Protein 3E13 (pdb70)

Radius of gyration: 19.11 Å; Cα contacts (8 Å, |Δi|>4): 651; chains: 1; bounding box: 39×52×47 Å

Secondary structure (DSSP, 8-state):
-EEEEEE----THHHHHHHHHHHHH-PEEEEEE--HHHHHHHHHHHGGG----EEEES-HHHHHHHHHTT-EE----HHHHHHS-GGGB-TTSS-EEEEEEEEEEEEETTS----TT--SGGGGGSGGGTT-EE---TTSHHHHHHHHHHHHHH-HHHHHHHHHHHHHHBSSS--SSHHHHHHHHHHTS-SEEEEEHHHHHHHHT-SSHHHHHHHHTEEEE-TTTTTT-BPEEEEEEEEETT-S-HHHHHHHHHHHTSHHHHHHHHHTT-PEESSTTSPPPHHHHHH---PBP-S-HHHHHTTHHHHHHHHHHHT--

Nearest PDB structures (foldseek):
  1y4t-assembly2_D  TM=1.002E+00  e=1.873E-64  Campylobacter jejuni
  2pt2-assembly1_A  TM=9.747E-01  e=9.493E-43  Synechocystis sp. PCC 6803
  6g7q-assembly1_B  TM=9.049E-01  e=1.232E-40  Trichodesmium erythraeum IMS101
  1y9u-assembly1_A  TM=8.527E-01  e=4.426E-37  Bordetella pertussis Tohama I
  8rk1-assembly1_A  TM=9.078E-01  e=5.745E-35  Prochlorococcus marinus subsp. pastoris str. CCMP1986

Sequence (317 aa):
SELNIYSARHYNADFEIIKKFEEKTGIKVNHTQAKASELIKRLSLEGSNSPADIFITADISNLTEAKNLGLLSPVSSKYLEEFIPAHLRDKDKEWFAITKRARIIAYNKNTNIDISKMKNYEDLAKAEFKGEIVMRSATAPYSKTLLASIIANDGNKEAKAWAKGVLENLATNPKGGDRDQARQVFAGEAKFAVMNTYYIGLLKNSKNPKDVEVGNSLGIIFPNQDNRGTHINISGIAMTKSSKNQDAAKKFMEFMLSPEIQKILTDSNYEFPIRNDVELSQTVKDFGTFKEDQIPVSKIAENIKEAVKIYDEVGFR

Structure (mmCIF, N/CA/C/O backbone):
data_3E13
#
_entry.id   3E13
#
_cell.length_a   57.113
_cell.length_b   54.740
_cell.length_c   92.237
_cell.angle_alpha   90.00
_cell.angle_beta   90.00
_cell.angle_gamma   90.00
#
_symmetry.space_group_name_H-M   'P 21 21 21'
#
loop_
_entity.id
_entity.type
_entity.pdbx_description
1 polymer 'Putative iron-uptake ABC transport system,periplasmic iron-binding protein'
2 non-polymer 'FE (III) ION'
3 water water
#
loop_
_atom_site.group_PDB
_atom_site.id
_atom_site.type_symbol
_atom_site.label_atom_id
_atom_site.label_alt_id
_atom_site.label_comp_id
_atom_site.label_asym_id
_atom_site.label_entity_id
_atom_site.label_seq_id
_atom_site.pdbx_PDB_ins_code
_atom_site.Cartn_x
_atom_site.Cartn_y
_atom_site.Cartn_z
_atom_site.occupancy
_atom_site.B_iso_or_equiv
_atom_site.auth_seq_id
_atom_site.auth_comp_id
_atom_site.auth_asym_id
_atom_site.auth_atom_id
_atom_site.pdbx_PDB_model_num
ATOM 1 N N . SER A 1 2 ? 6.977 59.079 31.238 1.00 28.22 5 SER X N 1
ATOM 2 C CA . SER A 1 2 ? 6.007 58.443 32.200 1.00 27.15 5 SER X CA 1
ATOM 3 C C . SER A 1 2 ? 5.396 57.093 31.794 1.00 24.88 5 SER X C 1
ATOM 4 O O . SER A 1 2 ? 5.488 56.187 32.589 1.00 22.75 5 SER X O 1
ATOM 7 N N . GLU A 1 3 ? 4.752 56.970 30.615 1.00 22.85 6 GLU X N 1
ATOM 8 C CA . GLU A 1 3 ? 4.320 55.669 30.080 1.00 21.59 6 GLU X CA 1
ATOM 9 C C . GLU A 1 3 ? 4.942 55.458 28.667 1.00 17.57 6 GLU X C 1
ATOM 10 O O . GLU A 1 3 ? 5.315 56.414 27.956 1.00 16.73 6 GLU X O 1
ATOM 16 N N . LEU A 1 4 ? 5.062 54.196 28.286 1.00 14.91 7 LEU X N 1
ATOM 17 C CA . LEU A 1 4 ? 5.526 53.805 26.938 1.00 12.98 7 LEU X CA 1
ATOM 18 C C . LEU A 1 4 ? 4.744 52.574 26.521 1.00 11.84 7 LEU X C 1
ATOM 19 O O . LEU A 1 4 ? 4.709 51.603 27.222 1.00 11.10 7 LEU X O 1
ATOM 24 N N . ASN A 1 5 ? 4.044 52.657 25.391 1.00 10.86 8 ASN X N 1
ATOM 25 C CA . ASN A 1 5 ? 3.180 51.593 24.926 1.00 11.88 8 ASN X CA 1
ATOM 26 C C . ASN A 1 5 ? 3.820 50.781 23.789 1.00 11.10 8 ASN X C 1
ATOM 27 O O . ASN A 1 5 ? 4.063 51.326 22.715 1.00 11.35 8 ASN X O 1
ATOM 32 N N . ILE A 1 6 ? 4.181 49.531 24.073 1.00 11.03 9 ILE X N 1
ATOM 33 C CA . ILE A 1 6 ? 4.862 48.665 23.120 1.00 11.08 9 ILE X CA 1
ATOM 34 C C . ILE A 1 6 ? 3.907 47.596 22.609 1.00 11.45 9 ILE X C 1
ATOM 35 O O . ILE A 1 6 ? 3.311 46.888 23.414 1.00 11.75 9 ILE X O 1
ATOM 40 N N . TYR A 1 7 ? 3.770 47.513 21.292 1.00 10.76 10 TYR X N 1
ATOM 41 C CA . TYR A 1 7 ? 3.105 46.422 20.598 1.00 9.96 10 TYR X CA 1
ATOM 42 C C . TYR A 1 7 ? 4.229 45.526 20.042 1.00 9.30 10 TYR X C 1
ATOM 43 O O . TYR A 1 7 ? 4.980 45.962 19.199 1.00 10.99 10 TYR X O 1
ATOM 52 N N . SER A 1 8 ? 4.310 44.293 20.521 1.00 10.29 11 SER X N 1
ATOM 53 C CA . SER A 1 8 ? 5.409 43.398 20.208 1.00 10.26 11 SER X CA 1
ATOM 54 C C . SER A 1 8 ? 4.999 42.050 19.687 1.00 9.95 11 SER X C 1
ATOM 55 O O . SER A 1 8 ? 4.169 41.367 20.287 1.00 10.56 11 SER X O 1
ATOM 58 N N . ALA A 1 9 ? 5.577 41.676 18.547 1.00 9.85 12 ALA X N 1
ATOM 59 C CA . ALA A 1 9 ? 5.419 40.365 17.979 1.00 9.24 12 ALA X CA 1
ATOM 60 C C . ALA A 1 9 ? 6.601 39.444 18.312 1.00 10.76 12 ALA X C 1
ATOM 61 O O . ALA A 1 9 ? 6.677 38.351 17.807 1.00 11.31 12 ALA X O 1
ATOM 63 N N . ARG A 1 10 ? 7.511 39.915 19.162 1.00 10.71 13 ARG X N 1
ATOM 64 C CA . ARG A 1 10 ? 8.482 39.033 19.805 1.00 10.51 13 ARG X CA 1
ATOM 65 C C . ARG A 1 10 ? 7.725 38.104 20.782 1.00 11.55 13 ARG X C 1
ATOM 66 O O . ARG A 1 10 ? 6.515 38.293 21.038 1.00 11.75 13 ARG X O 1
ATOM 74 N N . HIS A 1 11 ? 8.378 37.065 21.267 1.00 10.22 14 HIS X N 1
ATOM 75 C CA . HIS A 1 11 ? 7.699 36.023 22.016 1.00 11.28 14 HIS X CA 1
ATOM 76 C C . HIS A 1 11 ? 8.692 35.302 22.929 1.00 11.01 14 HIS X C 1
ATOM 77 O O . HIS A 1 11 ? 8.799 34.060 22.911 1.00 12.01 14 HIS X O 1
ATOM 84 N N . TYR A 1 12 ? 9.406 36.115 23.715 1.00 11.69 15 TYR X N 1
ATOM 85 C CA . TYR A 1 12 ? 10.550 35.654 24.495 1.00 10.92 15 TYR X CA 1
ATOM 86 C C . TYR A 1 12 ? 10.509 36.135 25.929 1.00 13.27 15 TYR X C 1
ATOM 87 O O . TYR A 1 12 ? 10.215 37.303 26.208 1.00 12.97 15 TYR X O 1
ATOM 96 N N . ASN A 1 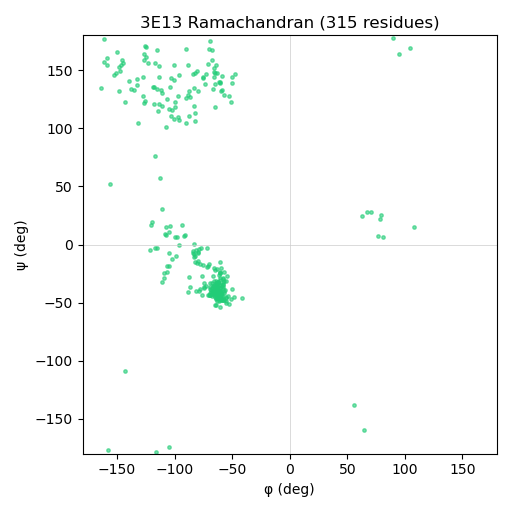13 ? 10.830 35.224 26.834 1.00 14.96 16 ASN X N 1
ATOM 97 C CA . ASN A 1 13 ? 10.952 35.566 28.240 1.00 17.49 16 ASN X CA 1
ATOM 98 C C . ASN A 1 13 ? 12.042 36.564 28.517 1.00 16.58 16 ASN X C 1
ATOM 99 O O . ASN A 1 13 ? 11.926 37.393 29.405 1.00 15.68 16 ASN X O 1
ATOM 104 N N . ALA A 1 14 ? 13.119 36.533 27.735 1.00 15.36 17 ALA X N 1
ATOM 105 C CA . ALA A 1 14 ? 14.211 37.476 27.926 1.00 16.43 17 ALA X CA 1
ATOM 106 C C . ALA A 1 14 ? 13.801 38.927 27.821 1.00 16.13 17 ALA X C 1
ATOM 107 O O . ALA A 1 14 ? 14.365 39.816 28.459 1.00 18.24 17 ALA X O 1
ATOM 109 N N . ASP A 1 15 ? 12.777 39.207 27.031 1.00 15.13 18 ASP X N 1
ATOM 110 C CA . ASP A 1 15 ? 12.326 40.568 26.848 1.00 15.36 18 ASP X CA 1
ATOM 111 C C . ASP A 1 15 ? 11.796 41.188 28.138 1.00 14.30 18 ASP X C 1
ATOM 112 O O . ASP A 1 15 ? 11.906 42.413 28.310 1.00 15.81 18 ASP X O 1
ATOM 117 N N . PHE A 1 16 ? 11.192 40.364 28.982 1.00 16.18 19 PHE X N 1
ATOM 118 C CA . PHE A 1 16 ? 10.639 40.867 30.260 1.00 16.50 19 PHE X CA 1
ATOM 119 C C . PHE A 1 16 ? 11.727 41.473 31.119 1.00 15.04 19 PHE X C 1
ATOM 120 O O . PHE A 1 16 ? 11.531 42.563 31.707 1.00 14.52 19 PHE X O 1
ATOM 128 N N . GLU A 1 17 ? 12.883 40.809 31.163 1.00 14.08 20 GLU X N 1
ATOM 129 C CA . GLU A 1 17 ? 14.041 41.310 31.899 1.00 14.65 20 GLU X CA 1
ATOM 130 C C . GLU A 1 17 ? 14.486 42.660 31.315 1.00 14.38 20 GLU X C 1
ATOM 131 O O . GLU A 1 17 ? 14.844 43.612 32.059 1.00 12.83 20 GLU X O 1
ATOM 137 N N . ILE A 1 18 ? 14.549 42.726 29.979 1.00 13.22 21 ILE X N 1
ATOM 138 C CA . ILE A 1 18 ? 15.005 43.941 29.303 1.00 12.58 21 ILE X CA 1
ATOM 139 C C . ILE A 1 18 ? 14.095 45.106 29.636 1.00 12.33 21 ILE X C 1
ATOM 140 O O . ILE A 1 18 ? 14.547 46.198 29.911 1.00 12.03 21 ILE X O 1
ATOM 145 N N . ILE A 1 19 ? 12.796 44.853 29.651 1.00 12.20 22 ILE X N 1
ATOM 146 C CA . ILE A 1 19 ? 11.843 45.891 29.880 1.00 13.47 22 ILE X CA 1
ATOM 147 C C . ILE A 1 19 ? 11.962 46.383 31.328 1.00 13.19 22 ILE X C 1
ATOM 148 O O . ILE A 1 19 ? 11.936 47.576 31.569 1.00 13.42 22 ILE X O 1
ATOM 153 N N . LYS A 1 20 ? 12.140 45.470 32.267 1.00 14.49 23 LYS X N 1
ATOM 154 C CA . LYS A 1 20 ? 12.323 45.828 33.679 1.00 16.27 23 LYS X CA 1
ATOM 155 C C . LYS A 1 20 ? 13.533 46.690 33.848 1.00 15.49 23 LYS X C 1
ATOM 156 O O . LYS A 1 20 ? 13.493 47.727 34.546 1.00 14.11 23 LYS X O 1
ATOM 162 N N . LYS A 1 21 ? 14.598 46.342 33.144 1.00 14.08 24 LYS X N 1
ATOM 163 C CA . LYS A 1 21 ? 15.785 47.172 33.198 1.00 13.91 24 LYS X CA 1
ATOM 164 C C . LYS A 1 21 ? 15.544 48.571 32.656 1.00 12.78 24 LYS X C 1
ATOM 165 O O . LYS A 1 21 ? 16.076 49.519 33.216 1.00 15.06 24 LYS X O 1
ATOM 171 N N . PHE A 1 22 ? 14.733 48.720 31.602 1.00 12.15 25 PHE X N 1
ATOM 172 C CA . PHE A 1 22 ? 14.414 50.053 31.097 1.00 12.07 25 PHE X CA 1
ATOM 173 C C . PHE A 1 22 ? 13.629 50.871 32.136 1.00 12.90 25 PHE X C 1
ATOM 174 O O . PHE A 1 22 ? 13.879 52.086 32.335 1.00 14.42 25 PHE X O 1
ATOM 182 N N . GLU A 1 23 ? 12.660 50.213 32.752 1.00 14.39 26 GLU X N 1
ATOM 183 C CA . GLU A 1 23 ? 11.785 50.845 33.746 1.00 15.27 26 GLU X CA 1
ATOM 184 C C . GLU A 1 23 ? 12.624 51.298 34.914 1.00 17.26 26 GLU X C 1
ATOM 185 O O . GLU A 1 23 ? 12.487 52.454 35.377 1.00 17.04 26 GLU X O 1
ATOM 191 N N . GLU A 1 24 ? 13.541 50.433 35.339 1.00 16.59 27 GLU X N 1
ATOM 192 C CA . GLU A 1 24 ? 14.423 50.765 36.451 1.00 18.86 27 GLU X CA 1
ATOM 193 C C . GLU A 1 24 ? 15.333 51.935 36.120 1.00 18.80 27 GLU X C 1
ATOM 194 O O . GLU A 1 24 ? 15.525 52.809 36.975 1.00 20.48 27 GLU X O 1
ATOM 200 N N . LYS A 1 25 ? 15.879 51.959 34.914 1.00 17.69 28 LYS X N 1
ATOM 201 C CA . LYS A 1 25 ? 16.807 53.006 34.469 1.00 18.66 28 LYS X CA 1
ATOM 202 C C . LYS A 1 25 ? 16.122 54.374 34.332 1.00 18.60 28 LYS X C 1
ATOM 203 O O . LYS A 1 25 ? 16.644 55.391 34.811 1.00 18.12 28 LYS X O 1
ATOM 209 N N . THR A 1 26 ? 14.926 54.395 33.743 1.00 17.49 29 THR X N 1
ATOM 210 C CA . THR A 1 26 ? 14.308 55.631 33.328 1.00 16.72 29 THR X CA 1
ATOM 211 C C . THR A 1 26 ? 13.132 56.138 34.159 1.00 16.68 29 THR X C 1
ATOM 212 O O . THR A 1 26 ? 12.740 57.304 34.024 1.00 17.36 29 THR X O 1
ATOM 216 N N . GLY A 1 27 ? 12.538 55.251 34.944 1.00 16.75 30 GLY X N 1
ATOM 217 C CA . GLY A 1 27 ? 11.326 55.550 35.669 1.00 16.48 30 GLY X CA 1
ATOM 218 C C . GLY A 1 27 ? 10.069 55.542 34.816 1.00 17.56 30 GLY X C 1
ATOM 219 O O . GLY A 1 27 ? 8.981 55.890 35.307 1.00 17.02 30 GLY X O 1
ATOM 220 N N . ILE A 1 28 ? 10.203 55.125 33.557 1.00 15.22 31 ILE X N 1
ATOM 221 C CA . ILE A 1 28 ? 9.079 55.064 32.618 1.00 15.60 31 ILE X CA 1
ATOM 222 C C . ILE A 1 28 ? 8.388 53.730 32.752 1.00 15.8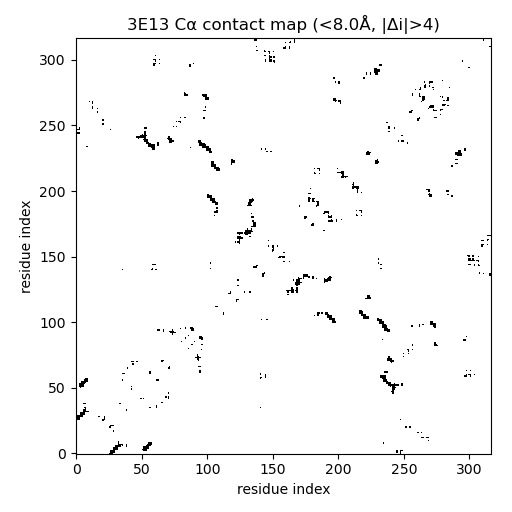0 31 ILE X C 1
ATOM 223 O O . ILE A 1 28 ? 9.046 52.682 32.744 1.00 18.84 31 ILE X O 1
ATOM 228 N N . LYS A 1 29 ? 7.061 53.719 32.857 1.00 15.39 32 LYS X N 1
ATOM 229 C CA . LYS A 1 29 ? 6.313 52.482 32.915 1.00 15.04 32 LYS X CA 1
ATOM 230 C C . LYS A 1 29 ? 6.010 51.991 31.514 1.00 14.45 32 LYS X C 1
ATOM 231 O O . LYS A 1 29 ? 5.443 52.737 30.717 1.00 15.14 32 LYS X O 1
ATOM 237 N N . VAL A 1 30 ? 6.358 50.735 31.238 1.00 13.49 33 VAL X N 1
ATOM 238 C CA . VAL A 1 30 ? 6.099 50.118 29.931 1.00 13.70 33 VAL X CA 1
ATOM 239 C C . VAL A 1 30 ? 4.815 49.289 29.999 1.00 13.26 33 VAL X C 1
ATOM 240 O O . VAL A 1 30 ? 4.625 48.515 30.919 1.00 13.93 33 VAL X O 1
ATOM 244 N N . ASN A 1 31 ? 3.907 49.546 29.065 1.00 13.90 34 ASN X N 1
ATOM 245 C CA . ASN A 1 31 ? 2.710 48.736 28.838 1.00 13.91 34 ASN X CA 1
ATOM 246 C C . ASN A 1 31 ? 3.018 47.853 27.629 1.00 14.46 34 ASN X C 1
ATOM 247 O O . ASN A 1 31 ? 3.110 48.371 26.520 1.00 14.78 34 ASN X O 1
ATOM 252 N N . HIS A 1 32 ? 3.205 46.565 27.862 1.00 14.91 35 HIS X N 1
ATOM 253 C CA . HIS A 1 32 ? 3.688 45.641 26.854 1.00 15.60 35 HIS X CA 1
ATOM 254 C C . HIS A 1 32 ? 2.523 44.795 26.365 1.00 16.29 35 HIS X C 1
ATOM 255 O O . HIS A 1 32 ? 1.898 44.068 27.149 1.00 16.65 35 HIS X O 1
ATOM 262 N N . THR A 1 33 ? 2.195 44.931 25.074 1.00 15.48 36 THR X N 1
ATOM 263 C CA . THR A 1 33 ? 1.148 44.134 24.438 1.00 16.11 36 THR X CA 1
ATOM 264 C C . THR A 1 33 ? 1.787 43.174 23.435 1.00 15.43 36 THR X C 1
ATOM 265 O O . THR A 1 33 ? 2.413 43.613 22.508 1.00 15.40 36 THR X O 1
ATOM 269 N N . GLN A 1 34 ? 1.616 41.870 23.628 1.00 14.82 37 GLN X N 1
ATOM 270 C CA . GLN A 1 34 ? 2.181 40.849 22.745 1.00 15.24 37 GLN X CA 1
ATOM 271 C C . GLN A 1 34 ? 1.049 40.160 21.997 1.00 14.49 37 GLN X C 1
ATOM 272 O O . GLN A 1 34 ? 0.060 39.742 22.598 1.00 15.54 37 GLN X O 1
ATOM 278 N N . ALA A 1 35 ? 1.227 40.018 20.697 1.00 13.23 38 ALA X N 1
ATOM 279 C CA . ALA A 1 35 ? 0.316 39.281 19.839 1.00 13.45 38 ALA X CA 1
ATOM 280 C C . ALA A 1 35 ? 1.031 38.927 18.560 1.00 14.07 38 ALA X C 1
ATOM 281 O O . ALA A 1 35 ? 2.193 39.335 18.340 1.00 13.74 38 ALA X O 1
ATOM 283 N N . LYS A 1 36 ? 0.354 38.191 17.694 1.00 13.52 39 LYS X N 1
ATOM 284 C CA . LYS A 1 36 ? 0.928 37.889 16.385 1.0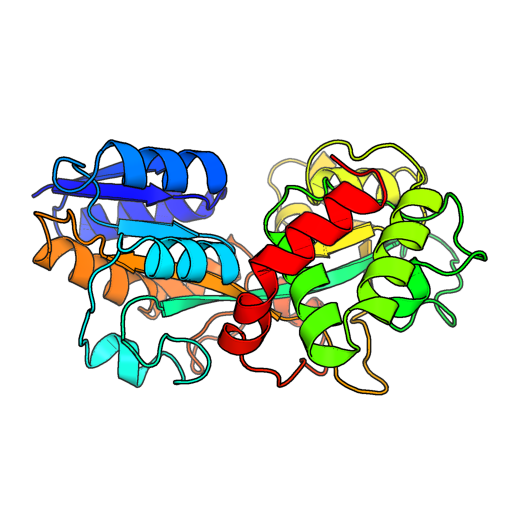0 13.55 39 LYS X CA 1
ATOM 285 C C . LYS A 1 36 ? 1.129 39.155 15.589 1.00 12.24 39 LYS X C 1
ATOM 286 O O . LYS A 1 36 ? 0.402 40.122 15.728 1.00 12.20 39 LYS X O 1
ATOM 292 N N . ALA A 1 37 ? 2.161 39.199 14.737 1.00 11.78 40 ALA X N 1
ATOM 293 C CA . ALA A 1 37 ? 2.389 40.406 13.958 1.00 11.54 40 ALA X CA 1
ATOM 294 C C . ALA A 1 37 ? 1.214 40.832 13.095 1.00 11.79 40 ALA X C 1
ATOM 295 O O . ALA A 1 37 ? 0.979 42.009 12.952 1.00 11.60 40 ALA X O 1
ATOM 297 N N . SER A 1 38 ? 0.586 39.853 12.460 1.00 12.08 41 SER X N 1
ATOM 298 C CA . SER A 1 38 ? -0.535 40.130 11.582 1.00 11.72 41 SER X CA 1
ATOM 299 C C . SER A 1 38 ? -1.671 40.808 12.365 1.00 12.83 41 SER X C 1
ATOM 300 O O . SER A 1 38 ? -2.271 41.745 11.864 1.00 12.48 41 SER X O 1
ATOM 303 N N . GLU A 1 39 ? -1.871 40.380 13.604 1.00 12.42 42 GLU X N 1
ATOM 304 C CA . GLU A 1 39 ? -2.910 40.928 14.488 1.00 14.15 42 GLU X CA 1
ATOM 305 C C . GLU A 1 39 ? -2.526 42.353 14.883 1.00 12.49 42 GLU X C 1
ATOM 306 O O . GLU A 1 39 ? -3.350 43.235 14.871 1.00 11.21 42 GLU X O 1
ATOM 312 N N . LEU A 1 40 ? -1.245 42.577 15.220 1.00 11.13 43 LEU X N 1
ATOM 313 C CA . LEU A 1 40 ? -0.788 43.901 15.593 1.00 11.11 43 LEU X CA 1
ATOM 314 C C . LEU A 1 40 ? -0.819 44.899 14.456 1.00 10.36 43 LEU X C 1
ATOM 315 O O . LEU A 1 40 ? -1.130 46.063 14.676 1.00 11.36 43 LEU X O 1
ATOM 320 N N . ILE A 1 41 ? -0.445 44.476 13.249 1.00 10.26 44 ILE X N 1
ATOM 321 C CA . ILE A 1 41 ? -0.483 45.370 12.098 1.00 9.99 44 ILE X CA 1
ATOM 322 C C . ILE A 1 41 ? -1.937 45.755 11.765 1.00 10.43 44 ILE X C 1
ATOM 323 O O . ILE A 1 41 ? -2.204 46.900 11.512 1.00 11.70 44 ILE X O 1
ATOM 328 N N . LYS A 1 42 ? -2.822 44.789 11.828 1.00 11.57 45 LYS X N 1
ATOM 329 C CA . LYS A 1 42 ? -4.245 45.068 11.585 1.00 13.72 45 LYS X CA 1
ATOM 330 C C . LYS A 1 42 ? -4.764 46.048 12.632 1.00 13.40 45 LYS X C 1
ATOM 331 O O . LYS A 1 42 ? -5.469 47.038 12.318 1.00 13.44 45 LYS X O 1
ATOM 337 N N . ARG A 1 43 ? -4.404 45.781 13.887 1.00 12.80 46 ARG X N 1
ATOM 338 C CA . ARG A 1 43 ? -4.790 46.657 14.975 1.00 14.14 46 ARG X CA 1
ATOM 339 C C . ARG A 1 43 ? -4.242 48.072 14.812 1.00 13.46 46 ARG X C 1
ATOM 340 O O . ARG A 1 43 ? -4.943 49.070 15.013 1.00 13.78 46 ARG X O 1
ATOM 348 N N . LEU A 1 44 ? -2.945 48.200 14.506 1.00 12.18 47 LEU X N 1
ATOM 349 C CA . LEU A 1 44 ? -2.413 49.515 14.239 1.00 11.86 47 LEU X CA 1
ATOM 350 C C . LEU A 1 44 ? -3.126 50.267 13.109 1.00 11.63 47 LEU X C 1
ATOM 351 O O . LEU A 1 44 ? -3.303 51.489 13.179 1.00 11.53 47 LEU X O 1
ATOM 356 N N . SER A 1 45 ? -3.480 49.553 12.047 1.00 11.99 48 SER X N 1
ATOM 357 C CA . SER A 1 45 ? -4.213 50.148 10.922 1.00 13.30 48 SER X CA 1
ATOM 358 C C . SER A 1 45 ? -5.582 50.655 11.334 1.00 12.90 48 SER X C 1
ATOM 359 O O . SER A 1 45 ? -5.919 51.782 10.963 1.00 13.87 48 SER X O 1
ATOM 362 N N . LEU A 1 46 ? -6.351 49.827 12.052 1.00 13.67 49 LEU X N 1
ATOM 363 C CA . LEU A 1 46 ? -7.689 50.215 12.510 1.00 13.72 49 LEU X CA 1
ATOM 364 C C . LEU A 1 46 ? -7.665 51.314 13.559 1.00 13.92 49 LEU X C 1
ATOM 365 O O . LEU A 1 46 ? -8.506 52.204 13.549 1.00 15.55 49 LEU X O 1
ATOM 370 N N . GLU A 1 47 ? -6.681 51.287 14.463 1.00 13.69 50 GLU X N 1
ATOM 371 C CA . GLU A 1 47 ? -6.582 52.265 15.531 1.00 13.04 50 GLU X CA 1
ATOM 372 C C . GLU A 1 47 ? -6.097 53.598 14.982 1.00 15.12 50 GLU X C 1
ATOM 373 O O . GLU A 1 47 ? -6.521 54.651 15.455 1.00 15.74 50 GLU X O 1
ATOM 379 N N . GLY A 1 48 ? -5.239 53.532 13.952 1.00 15.65 51 GLY X N 1
ATOM 380 C CA . GLY A 1 48 ? -4.745 54.696 13.248 1.00 16.79 51 GLY X CA 1
ATOM 381 C C . GLY A 1 48 ? -4.081 55.688 14.188 1.00 17.78 51 GLY X C 1
ATOM 382 O O . GLY A 1 48 ? -3.372 55.313 15.147 1.00 16.06 51 GLY X O 1
ATOM 383 N N . SER A 1 49 ? -4.359 56.965 13.957 1.00 19.81 52 SER X N 1
ATOM 384 C CA . SER A 1 49 ? -3.760 58.029 14.745 1.00 22.14 52 SER X CA 1
ATOM 385 C C . SER A 1 49 ? -4.158 57.983 16.214 1.00 22.76 52 SER X C 1
ATOM 386 O O . SER A 1 49 ? -3.426 58.502 17.074 1.00 25.78 52 SER X O 1
ATOM 389 N N . ASN A 1 50 ? -5.275 57.321 16.501 1.00 23.82 53 ASN X N 1
ATOM 390 C CA . ASN A 1 50 ? -5.780 57.142 17.861 1.00 25.01 53 ASN X CA 1
ATOM 391 C C . ASN A 1 50 ? -5.105 56.055 18.651 1.00 23.69 53 ASN X C 1
ATOM 392 O O . ASN A 1 50 ? -5.398 55.883 19.823 1.00 24.04 53 ASN X O 1
ATOM 397 N N . SER A 1 51 ? -4.243 55.270 18.016 1.00 20.35 54 SER X N 1
ATOM 398 C CA . SER A 1 51 ? -3.626 54.179 18.728 1.00 17.57 54 SER X CA 1
ATOM 399 C C . SER A 1 51 ? -2.812 54.722 19.904 1.00 16.96 54 SER X C 1
ATOM 400 O O . SER A 1 51 ? -2.118 55.725 19.760 1.00 16.69 54 SER X O 1
ATOM 403 N N . PRO A 1 52 ? -2.880 54.064 21.047 1.00 15.70 55 PRO X N 1
ATOM 404 C CA . PRO A 1 52 ? -1.946 54.402 22.140 1.00 15.67 55 PRO X CA 1
ATOM 405 C C . PRO A 1 52 ? -0.517 53.943 21.832 1.00 14.55 55 PRO X C 1
ATOM 406 O O . PRO A 1 52 ? 0.392 54.358 22.525 1.00 13.77 55 PRO X O 1
ATOM 410 N N . ALA A 1 53 ? -0.346 53.014 20.883 1.00 12.96 56 ALA X N 1
ATOM 411 C CA . ALA A 1 53 ? 1.013 52.508 20.606 1.00 12.73 56 ALA X CA 1
ATOM 412 C C . ALA A 1 53 ? 2.020 53.598 20.407 1.00 11.21 56 ALA X C 1
ATOM 413 O O . ALA A 1 53 ? 1.798 54.591 19.689 1.00 13.08 56 ALA X O 1
ATOM 415 N N . ASP A 1 54 ? 3.215 53.384 20.978 1.00 9.99 57 ASP X N 1
ATOM 416 C CA . ASP A 1 54 ? 4.395 54.172 20.713 1.00 10.51 57 ASP X CA 1
ATOM 417 C C . ASP A 1 54 ? 5.466 53.422 19.899 1.00 9.20 57 ASP X C 1
ATOM 418 O O . ASP A 1 54 ? 6.213 54.037 19.148 1.00 10.84 57 ASP X O 1
ATOM 423 N N . ILE A 1 55 ? 5.490 52.102 20.048 1.00 9.30 58 ILE X N 1
ATOM 424 C CA . ILE A 1 55 ? 6.564 51.256 19.524 1.00 10.09 58 ILE X CA 1
ATOM 425 C C . ILE A 1 55 ? 5.934 49.986 18.943 1.00 9.80 58 ILE X C 1
ATOM 426 O O . ILE A 1 55 ? 5.022 49.387 19.547 1.00 9.37 58 ILE X O 1
ATOM 431 N N . PHE A 1 56 ? 6.502 49.565 17.807 1.00 9.26 59 PHE X N 1
ATOM 432 C CA . PHE A 1 56 ? 6.207 48.286 17.187 1.00 9.43 59 PHE X CA 1
ATOM 433 C C . PHE A 1 56 ? 7.515 47.498 17.167 1.00 8.95 59 PHE X C 1
ATOM 434 O O . PHE A 1 56 ? 8.493 47.945 16.620 1.00 10.34 59 PHE X O 1
ATOM 442 N N . ILE A 1 57 ? 7.528 46.337 17.793 1.00 10.52 60 ILE X N 1
ATOM 443 C CA . ILE A 1 57 ? 8.675 45.425 17.764 1.00 11.32 60 ILE X CA 1
ATOM 444 C C . ILE A 1 57 ? 8.274 44.134 17.040 1.00 10.47 60 ILE X C 1
ATOM 445 O O . ILE A 1 57 ? 7.180 43.588 17.278 1.00 10.56 60 ILE X O 1
ATOM 450 N N . THR A 1 58 ? 9.130 43.669 16.129 1.00 10.21 61 THR X N 1
ATOM 451 C CA . THR A 1 58 ? 8.883 42.415 15.383 1.00 9.62 61 THR X CA 1
ATOM 452 C C . THR A 1 58 ? 10.047 41.477 15.550 1.00 9.71 61 THR X C 1
ATOM 453 O O . THR A 1 58 ? 11.121 41.849 16.066 1.00 9.55 61 THR X O 1
ATOM 457 N N . ALA A 1 59 ? 9.828 40.250 15.097 1.00 8.94 62 ALA X N 1
ATOM 458 C CA . ALA A 1 59 ? 10.868 39.269 14.979 1.00 8.79 62 ALA X CA 1
ATOM 459 C C . ALA A 1 59 ? 11.141 38.992 13.490 1.00 8.19 62 ALA X C 1
ATOM 460 O O . ALA A 1 59 ? 11.512 37.891 13.093 1.00 9.20 62 ALA X O 1
ATOM 462 N N . ASP A 1 60 ? 10.931 40.009 12.672 1.00 7.80 63 ASP X N 1
ATOM 463 C CA . ASP A 1 60 ? 10.919 39.844 11.216 1.00 9.00 63 ASP X CA 1
ATOM 464 C C . ASP A 1 60 ? 11.049 41.153 10.475 1.00 8.47 63 ASP X C 1
ATOM 465 O O . ASP A 1 60 ? 10.360 42.149 10.780 1.00 9.37 63 ASP X O 1
ATOM 470 N N . ILE A 1 61 ? 11.898 41.163 9.462 1.00 8.09 64 ILE X N 1
ATOM 471 C CA . ILE A 1 61 ? 12.042 42.354 8.602 1.00 8.72 64 ILE X CA 1
ATOM 472 C C . ILE A 1 61 ? 10.732 42.695 7.888 1.00 9.15 64 ILE X C 1
ATOM 473 O O . ILE A 1 61 ? 10.352 43.865 7.838 1.00 9.08 64 ILE X O 1
ATOM 478 N N . SER A 1 62 ? 10.077 41.680 7.337 1.00 9.36 65 SER X N 1
ATOM 479 C CA . SER A 1 62 ? 8.968 41.986 6.435 1.00 8.60 65 SER X CA 1
ATOM 480 C C . SER A 1 62 ? 7.789 42.620 7.162 1.00 9.73 65 SER X C 1
ATOM 481 O O . SER A 1 62 ? 7.138 43.515 6.625 1.00 9.65 65 SER X O 1
ATOM 484 N N . ASN A 1 63 ? 7.573 42.227 8.400 1.00 9.61 66 ASN X N 1
ATOM 485 C CA . ASN A 1 63 ? 6.560 42.849 9.236 1.00 8.75 66 ASN X CA 1
ATOM 486 C C . ASN A 1 63 ? 6.818 44.349 9.455 1.00 9.40 66 ASN X C 1
ATOM 487 O O . ASN A 1 63 ? 5.911 45.134 9.502 1.00 9.12 66 ASN X O 1
ATOM 492 N N . LEU A 1 64 ? 8.078 44.731 9.653 1.00 8.57 67 LEU X N 1
ATOM 493 C CA . LEU A 1 64 ? 8.426 46.130 9.756 1.00 7.91 67 LEU X CA 1
ATOM 494 C C . LEU A 1 64 ? 8.149 46.852 8.463 1.00 9.16 67 LEU X C 1
ATOM 495 O O . LEU A 1 64 ? 7.626 47.948 8.489 1.00 10.13 67 LEU X O 1
ATOM 500 N N . THR A 1 65 ? 8.562 46.279 7.329 1.00 10.45 68 THR X N 1
ATOM 501 C CA . THR A 1 65 ? 8.317 46.952 6.048 1.00 10.62 68 THR X CA 1
ATOM 502 C C . THR A 1 65 ? 6.820 47.022 5.724 1.00 10.90 68 THR X C 1
ATOM 503 O O . THR A 1 65 ? 6.353 47.997 5.103 1.00 12.26 68 THR X O 1
ATOM 507 N N . GLU A 1 66 ? 6.082 46.002 6.079 1.00 10.80 69 GLU X N 1
ATOM 508 C CA . GLU A 1 66 ? 4.604 46.026 5.880 1.00 10.90 69 GLU X CA 1
ATOM 509 C C . GLU A 1 66 ? 4.029 47.207 6.647 1.00 10.67 69 GLU X C 1
ATOM 510 O O . GLU A 1 66 ? 3.213 47.972 6.113 1.00 12.70 69 GLU X O 1
ATOM 516 N N . ALA A 1 67 ? 4.432 47.346 7.907 1.00 9.73 70 ALA X N 1
ATOM 517 C CA . ALA A 1 67 ? 3.962 48.441 8.725 1.00 10.31 70 ALA X CA 1
ATOM 518 C C . ALA A 1 67 ? 4.354 49.801 8.150 1.00 9.62 70 ALA X C 1
ATOM 519 O O . ALA A 1 67 ? 3.554 50.732 8.074 1.00 10.71 70 ALA X O 1
ATOM 521 N N . LYS A 1 68 ? 5.589 49.919 7.688 1.00 9.45 71 LYS X N 1
ATOM 522 C CA . LYS A 1 68 ? 6.042 51.102 7.042 1.00 9.25 71 LYS X CA 1
ATOM 523 C C . LYS A 1 68 ? 5.171 51.449 5.838 1.00 10.68 71 LYS X C 1
ATOM 524 O O . LYS A 1 68 ? 4.718 52.592 5.694 1.00 10.22 71 LYS X O 1
ATOM 530 N N . ASN A 1 69 ? 4.919 50.443 5.016 1.00 11.39 72 ASN X N 1
ATOM 531 C CA . ASN A 1 69 ? 4.236 50.669 3.759 1.00 11.72 72 ASN X CA 1
ATOM 532 C C . ASN A 1 69 ? 2.741 50.840 3.944 1.00 11.99 72 ASN X C 1
ATOM 533 O O . ASN A 1 69 ? 2.105 51.342 3.037 1.00 12.50 72 ASN X O 1
ATOM 538 N N . LEU A 1 70 ? 2.209 50.443 5.100 1.00 10.66 73 LEU X N 1
ATOM 539 C CA . LEU A 1 70 ? 0.815 50.766 5.490 1.00 10.44 73 LEU X CA 1
ATOM 540 C C . LEU A 1 70 ? 0.684 52.187 6.112 1.00 10.42 73 LEU X C 1
ATOM 541 O O . LEU A 1 70 ? -0.401 52.597 6.585 1.00 10.53 73 LEU X O 1
ATOM 546 N N . GLY A 1 71 ? 1.787 52.911 6.197 1.00 9.87 74 GLY X N 1
ATOM 547 C CA . GLY A 1 71 ? 1.794 54.285 6.679 1.00 10.17 74 GLY X CA 1
ATOM 548 C C . GLY A 1 71 ? 1.741 54.410 8.200 1.00 10.65 74 GLY X C 1
ATOM 549 O O . GLY A 1 71 ? 1.298 55.427 8.753 1.00 12.28 74 GLY X O 1
ATOM 550 N N . LEU A 1 72 ? 2.205 53.371 8.914 1.00 9.74 75 LEU X N 1
ATOM 551 C CA . LEU A 1 72 ? 1.962 53.257 10.343 1.00 10.40 75 LEU X CA 1
ATOM 552 C C . LEU A 1 72 ? 3.149 53.731 11.185 1.00 9.93 75 LEU X C 1
ATOM 553 O O . LEU A 1 72 ? 3.014 53.755 12.372 1.00 10.73 75 LEU X O 1
ATOM 558 N N . LEU A 1 73 ? 4.311 53.994 10.569 1.00 9.81 76 LEU X N 1
ATOM 559 C CA . LEU A 1 73 ? 5.519 54.257 11.355 1.00 11.01 76 LEU X CA 1
ATOM 560 C C . LEU A 1 73 ? 6.015 55.686 11.137 1.00 11.51 76 LEU X C 1
ATOM 561 O O . LEU A 1 73 ? 5.560 56.390 10.249 1.00 12.94 76 LEU X O 1
ATOM 566 N N . SER A 1 74 ? 6.945 56.118 11.991 1.00 12.34 77 SER X N 1
ATOM 567 C CA . SER A 1 74 ? 7.436 57.479 11.944 1.00 13.12 77 SER X CA 1
ATOM 568 C C . SER A 1 74 ? 8.959 57.436 12.003 1.00 13.02 77 SER X C 1
ATOM 569 O O . SER A 1 74 ? 9.507 56.610 12.732 1.00 12.56 77 SER X O 1
ATOM 572 N N . PRO A 1 75 ? 9.626 58.306 11.265 1.00 11.63 78 PRO X N 1
ATOM 573 C CA . PRO A 1 75 ? 11.100 58.258 11.246 1.00 11.08 78 PRO X CA 1
ATOM 574 C C . PRO A 1 75 ? 11.715 58.751 12.530 1.00 10.82 78 PRO X C 1
ATOM 575 O O . PRO A 1 75 ? 11.221 59.685 13.163 1.00 12.00 78 PRO X O 1
ATOM 579 N N . VAL A 1 76 ? 12.858 58.125 12.879 1.00 10.23 79 VAL X N 1
ATOM 580 C CA . VAL A 1 76 ? 13.663 58.478 14.027 1.00 11.54 79 VAL X CA 1
ATOM 581 C C . VAL A 1 76 ? 15.066 58.719 13.557 1.00 10.96 79 VAL X C 1
ATOM 582 O O . VAL A 1 76 ? 15.648 57.866 12.924 1.00 10.52 79 VAL X O 1
ATOM 586 N N . SER A 1 77 ? 15.587 59.918 13.843 1.00 11.37 80 SER X N 1
ATOM 587 C CA . SER A 1 77 ? 16.974 60.283 13.498 1.00 10.69 80 SER X CA 1
ATOM 588 C C . SER A 1 77 ? 17.783 60.306 14.788 1.00 11.36 80 SER X C 1
ATOM 589 O O . SER A 1 77 ? 17.721 61.278 15.553 1.00 12.16 80 SER X O 1
ATOM 592 N N . SER A 1 78 ? 18.556 59.226 15.022 1.00 10.02 81 SER X N 1
ATOM 593 C CA . SER A 1 78 ? 19.276 59.022 16.272 1.00 9.65 81 SER X CA 1
ATOM 594 C C . SER A 1 78 ? 20.739 58.78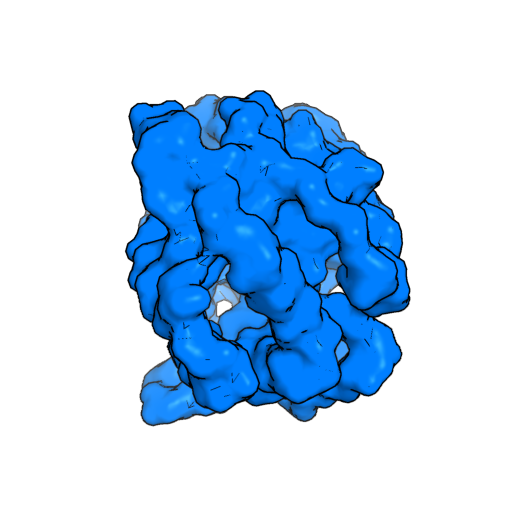1 15.929 1.00 10.06 81 SER X C 1
ATOM 595 O O . SER A 1 78 ? 21.091 57.816 15.191 1.00 10.97 81 SER X O 1
ATOM 598 N N . LYS A 1 79 ? 21.619 59.608 16.463 1.00 9.59 82 LYS X N 1
ATOM 599 C CA . LYS A 1 79 ? 23.043 59.345 16.269 1.00 10.78 82 LYS X CA 1
ATOM 600 C C . LYS A 1 79 ? 23.474 58.016 16.879 1.00 9.93 82 LYS X C 1
ATOM 601 O O . LYS A 1 79 ? 24.407 57.344 16.363 1.00 10.32 82 LYS X O 1
ATOM 607 N N . TYR A 1 80 ? 22.819 57.657 17.970 1.00 10.68 83 TYR X N 1
ATOM 608 C CA . TYR A 1 80 ? 23.124 56.440 18.690 1.00 10.58 83 TYR X CA 1
ATOM 609 C C . TYR A 1 80 ? 22.807 55.229 17.802 1.00 9.33 83 TYR X C 1
ATOM 610 O O . TYR A 1 80 ? 23.663 54.352 17.591 1.00 8.79 83 TYR X O 1
ATOM 619 N N . LEU A 1 81 ? 21.581 55.183 17.257 1.00 8.89 84 LEU X N 1
ATOM 620 C CA . LEU A 1 81 ? 21.204 54.067 16.406 1.00 10.00 84 LEU X CA 1
ATOM 621 C C . LEU A 1 81 ? 22.067 53.990 15.139 1.00 10.07 84 LEU X C 1
ATOM 622 O O . LEU A 1 81 ? 22.405 52.886 14.673 1.00 9.76 84 LEU X O 1
ATOM 627 N N . GLU A 1 82 ? 22.432 55.138 14.564 1.00 10.38 85 GLU X N 1
ATOM 628 C CA . GLU A 1 82 ? 23.145 55.149 13.320 1.00 9.41 85 GLU X CA 1
ATOM 629 C C . GLU A 1 82 ? 24.601 54.764 13.570 1.00 9.61 85 GLU X C 1
ATOM 630 O O . GLU A 1 82 ? 25.252 54.210 12.712 1.00 10.78 85 GLU X O 1
ATOM 636 N N . GLU A 1 83 ? 25.095 55.018 14.753 1.00 9.51 86 GLU X N 1
ATOM 637 C CA . GLU A 1 83 ? 26.504 54.662 15.038 1.00 9.73 86 GLU X CA 1
ATOM 638 C C . GLU A 1 83 ? 26.668 53.168 15.223 1.00 9.76 86 GLU X C 1
ATOM 639 O O . GLU A 1 83 ? 27.680 52.552 14.818 1.00 11.04 86 GLU X O 1
ATOM 645 N N . PHE A 1 84 ? 25.682 52.560 15.829 1.00 9.41 87 PHE X N 1
ATOM 646 C CA . PHE A 1 84 ? 25.841 51.179 16.235 1.00 9.56 87 PHE X CA 1
ATOM 647 C C . PHE A 1 84 ? 25.108 50.167 15.362 1.00 9.24 87 PHE X C 1
ATOM 648 O O . PHE A 1 84 ? 25.399 48.976 15.447 1.00 11.76 87 PHE X O 1
ATOM 656 N N . ILE A 1 85 ? 24.129 50.603 14.583 1.00 8.73 88 ILE X N 1
ATOM 657 C CA . ILE A 1 85 ? 23.478 49.706 13.602 1.00 9.38 88 ILE X CA 1
ATOM 658 C C . ILE A 1 85 ? 24.074 49.995 12.236 1.00 9.84 88 ILE X C 1
ATOM 659 O O . ILE A 1 85 ? 23.976 51.128 11.754 1.00 9.18 88 ILE X O 1
ATOM 664 N N . PRO A 1 86 ? 24.642 48.990 11.583 1.00 10.94 89 PRO X N 1
ATOM 665 C CA . PRO A 1 86 ? 25.091 49.153 10.208 1.00 11.45 89 PRO X CA 1
ATOM 666 C C . PRO A 1 86 ? 23.942 49.557 9.303 1.00 12.78 89 PRO X C 1
ATOM 667 O O . PRO A 1 86 ? 22.796 49.101 9.513 1.00 10.40 89 PRO X O 1
ATOM 671 N N . ALA A 1 87 ? 24.214 50.394 8.299 1.00 12.58 90 ALA X N 1
ATOM 672 C CA . ALA A 1 87 ? 23.165 50.875 7.388 1.00 12.63 90 ALA X CA 1
ATOM 673 C C . ALA A 1 87 ? 22.363 49.773 6.698 1.00 12.28 90 ALA X C 1
ATOM 674 O O . ALA A 1 87 ? 21.153 49.948 6.453 1.00 11.67 90 ALA X O 1
ATOM 676 N N . HIS A 1 88 ? 22.978 48.621 6.423 1.00 11.71 91 HIS X N 1
ATOM 677 C CA . HIS A 1 88 ? 22.269 47.504 5.771 1.00 11.63 91 HIS X CA 1
ATOM 678 C C . HIS A 1 88 ? 21.275 46.816 6.697 1.00 10.93 91 HIS X C 1
ATOM 679 O O . HIS A 1 88 ? 20.552 45.913 6.282 1.00 9.99 91 HIS X O 1
ATOM 686 N N . LEU A 1 89 ? 21.228 47.251 7.943 1.00 10.24 92 LEU X N 1
ATOM 687 C CA . LEU A 1 89 ? 20.357 46.631 8.950 1.00 9.66 92 LEU X CA 1
ATOM 688 C C . LEU A 1 89 ? 19.364 47.644 9.519 1.00 9.27 92 LEU X C 1
ATOM 689 O O . LEU A 1 89 ? 18.796 47.441 10.604 1.00 9.31 92 LEU X O 1
ATOM 694 N N . ARG A 1 90 ? 19.192 48.751 8.818 1.00 10.63 93 ARG X N 1
ATOM 695 C CA . ARG A 1 90 ? 18.181 49.745 9.211 1.00 9.62 93 ARG X CA 1
ATOM 696 C C . ARG A 1 90 ? 17.600 50.390 7.958 1.00 8.73 93 ARG X C 1
ATOM 697 O O . ARG A 1 90 ? 18.211 50.355 6.895 1.00 9.11 93 ARG X O 1
ATOM 705 N N . ASP A 1 91 ? 16.398 50.971 8.068 1.00 10.08 94 ASP X N 1
ATOM 706 C CA . ASP A 1 91 ? 15.712 51.588 6.942 1.00 10.24 94 ASP X CA 1
ATOM 707 C C . ASP A 1 91 ? 16.453 52.821 6.453 1.00 10.40 94 ASP X C 1
ATOM 708 O O . ASP A 1 91 ? 16.822 53.676 7.248 1.00 11.06 94 ASP X O 1
ATOM 713 N N . LYS A 1 92 ? 16.622 52.944 5.130 1.00 12.33 95 LYS X N 1
ATOM 714 C CA . LYS A 1 92 ? 17.177 54.150 4.571 1.00 14.04 95 LYS X CA 1
ATOM 715 C C . LYS A 1 92 ? 16.335 55.360 4.961 1.00 14.10 95 LYS X C 1
ATOM 716 O O . LYS A 1 92 ? 16.867 56.442 5.177 1.00 14.33 95 LYS X O 1
ATOM 722 N N . ASP A 1 93 ? 15.027 55.149 5.097 1.00 13.52 96 ASP X N 1
ATOM 723 C CA . ASP A 1 93 ? 14.087 56.208 5.458 1.00 14.14 96 ASP X CA 1
ATOM 724 C C . ASP A 1 93 ? 13.847 56.345 6.977 1.00 13.37 96 ASP X C 1
ATOM 725 O O . ASP A 1 93 ? 12.974 57.136 7.406 1.00 13.29 96 ASP X O 1
ATOM 730 N N . LYS A 1 94 ? 14.643 55.610 7.774 1.00 11.85 97 LYS X N 1
ATOM 731 C CA . LYS A 1 94 ? 14.730 55.770 9.220 1.00 11.66 97 LYS X CA 1
ATOM 732 C C . LYS A 1 94 ? 13.450 55.390 9.979 1.00 10.67 97 LYS X C 1
ATOM 733 O O . LYS A 1 94 ? 13.244 55.851 11.083 1.00 9.79 97 LYS X O 1
ATOM 739 N N . GLU A 1 95 ? 12.663 54.485 9.425 1.00 10.43 98 GLU X N 1
ATOM 740 C CA . GLU A 1 95 ? 11.424 54.073 10.088 1.00 10.09 98 GLU X CA 1
ATOM 741 C C . GLU A 1 95 ? 11.520 52.733 10.798 1.00 9.81 98 GLU X C 1
ATOM 742 O O . GLU A 1 95 ? 10.625 52.421 11.569 1.00 10.07 98 GLU X O 1
ATOM 748 N N . TRP A 1 96 ? 12.567 51.943 10.562 1.00 9.38 99 TRP X N 1
ATOM 749 C CA . TRP A 1 96 ? 12.715 50.654 11.241 1.00 7.69 99 TRP X CA 1
ATOM 750 C C . TRP A 1 96 ? 14.196 50.380 11.419 1.00 7.05 99 TRP X C 1
ATOM 751 O O . TRP A 1 96 ? 14.983 50.853 10.640 1.00 7.47 99 TRP X O 1
ATOM 762 N N . PHE A 1 97 ? 14.508 49.607 12.448 1.00 7.43 100 PHE X N 1
ATOM 763 C CA . PHE A 1 97 ? 15.928 49.429 12.901 1.00 7.24 100 PHE X CA 1
ATOM 764 C C . PHE A 1 97 ? 16.081 48.021 13.471 1.00 8.17 100 PHE X C 1
ATOM 765 O O . PHE A 1 97 ? 15.262 47.584 14.294 1.00 8.56 100 PHE X O 1
ATOM 773 N N . ALA A 1 98 ? 17.114 47.283 13.071 1.00 8.48 101 ALA X N 1
ATOM 774 C CA . ALA A 1 98 ? 17.294 45.932 13.599 1.00 8.14 101 ALA X CA 1
ATOM 775 C C . ALA A 1 98 ? 17.822 46.027 15.034 1.00 8.65 101 ALA X C 1
ATOM 776 O O . ALA A 1 98 ? 18.673 46.924 15.346 1.00 9.03 101 ALA X O 1
ATOM 778 N N . ILE A 1 99 ? 17.382 45.114 15.875 1.00 8.11 102 ILE X N 1
ATOM 779 C CA . ILE A 1 99 ? 17.923 44.934 17.235 1.00 8.65 102 ILE X CA 1
ATOM 780 C C . ILE A 1 99 ? 18.730 43.630 17.363 1.00 8.85 102 ILE X C 1
ATOM 781 O O . ILE A 1 99 ? 19.583 43.524 18.247 1.00 8.59 102 ILE X O 1
ATOM 786 N N . THR A 1 100 ? 18.469 42.637 16.521 1.00 8.15 103 THR X N 1
ATOM 787 C CA . THR A 1 100 ? 19.233 41.388 16.461 1.00 8.87 103 THR X CA 1
ATOM 788 C C . THR A 1 100 ? 19.220 40.832 15.056 1.00 9.28 103 THR X C 1
ATOM 789 O O . THR A 1 100 ? 18.370 41.197 14.235 1.00 8.96 103 THR X O 1
ATOM 793 N N . LYS A 1 101 ? 20.119 39.875 14.803 1.00 8.54 104 LYS X N 1
ATOM 794 C CA . LYS A 1 101 ? 20.066 39.009 13.658 1.00 8.54 104 LYS X CA 1
ATOM 795 C C . LYS A 1 101 ? 19.805 37.570 14.114 1.00 7.58 104 LYS X C 1
ATOM 796 O O . LYS A 1 101 ? 20.128 37.164 15.245 1.00 8.70 104 LYS X O 1
ATOM 802 N N . ARG A 1 102 ? 19.213 36.806 13.220 1.00 8.85 105 ARG X N 1
ATOM 803 C CA . ARG A 1 102 ? 18.981 35.362 13.404 1.00 7.57 105 ARG X CA 1
ATOM 804 C C . ARG A 1 102 ? 19.084 34.667 12.044 1.00 8.85 105 ARG X C 1
ATOM 805 O O . ARG A 1 102 ? 18.895 35.281 11.040 1.00 9.56 105 ARG X O 1
ATOM 813 N N . ALA A 1 103 ? 19.420 33.387 12.018 1.00 8.26 106 ALA X N 1
ATOM 814 C CA . ALA A 1 103 ? 19.583 32.648 10.789 1.00 7.69 106 ALA X CA 1
ATOM 815 C C . ALA A 1 103 ? 18.549 31.504 10.751 1.00 7.56 106 ALA X C 1
ATOM 816 O O . ALA A 1 103 ? 18.345 30.836 11.771 1.00 8.87 106 ALA X O 1
ATOM 818 N N . ARG A 1 104 ? 17.899 31.317 9.594 1.00 8.79 107 ARG X N 1
ATOM 819 C CA . ARG A 1 104 ? 16.930 30.264 9.430 1.00 8.69 107 ARG X CA 1
ATOM 820 C C . ARG A 1 104 ? 17.672 29.096 8.757 1.00 8.23 107 ARG X C 1
ATOM 821 O O . ARG A 1 104 ? 18.069 29.161 7.576 1.00 9.05 107 ARG X O 1
ATOM 829 N N . ILE A 1 105 ? 17.874 28.047 9.545 1.00 8.11 108 ILE X N 1
ATOM 830 C CA . ILE A 1 105 ? 18.708 26.917 9.136 1.00 8.23 108 ILE X CA 1
ATOM 831 C C . ILE A 1 105 ? 17.921 25.651 9.019 1.00 9.50 108 ILE X C 1
ATOM 832 O O . ILE A 1 105 ? 16.685 25.637 9.226 1.00 11.23 108 ILE X O 1
ATOM 837 N N . ILE A 1 106 ? 18.600 24.568 8.674 1.00 8.95 109 ILE X N 1
ATOM 838 C CA . ILE A 1 106 ? 17.931 23.258 8.593 1.00 9.71 109 ILE X CA 1
ATOM 839 C C . ILE A 1 106 ? 18.559 22.412 9.706 1.00 9.70 109 ILE X C 1
ATOM 840 O O . ILE A 1 106 ? 19.780 22.216 9.741 1.00 9.34 109 ILE X O 1
ATOM 845 N N . ALA A 1 107 ? 17.735 21.945 10.632 1.00 9.10 110 ALA X N 1
ATOM 846 C CA . ALA A 1 107 ? 18.230 21.178 11.775 1.00 9.71 110 ALA X CA 1
ATOM 847 C C . ALA A 1 107 ? 18.002 19.686 11.526 1.00 10.36 110 ALA X C 1
ATOM 848 O O . ALA A 1 107 ? 16.982 19.311 10.927 1.00 9.40 110 ALA X O 1
ATOM 850 N N . TYR A 1 108 ? 18.974 18.860 11.939 1.00 9.53 111 TYR X N 1
ATOM 851 C CA . TYR A 1 108 ? 18.835 17.387 11.895 1.00 10.80 111 TYR X CA 1
ATOM 852 C C . TYR A 1 108 ? 19.121 16.804 13.286 1.00 10.18 111 TYR X C 1
ATOM 853 O O . TYR A 1 108 ? 19.595 17.518 14.163 1.00 10.00 111 TYR X O 1
ATOM 862 N N . ASN A 1 109 ? 18.861 15.508 13.459 1.00 9.76 112 ASN X N 1
ATOM 863 C CA . ASN A 1 109 ? 19.138 14.825 14.720 1.00 10.83 112 ASN X CA 1
ATOM 864 C C . ASN A 1 109 ? 20.561 14.267 14.689 1.00 11.50 112 ASN X C 1
ATOM 865 O O . ASN A 1 109 ? 20.854 13.273 14.003 1.00 11.89 112 ASN X O 1
ATOM 870 N N . LYS A 1 110 ? 21.461 14.928 15.398 1.00 11.42 113 LYS X N 1
ATOM 871 C CA . LYS A 1 110 ? 22.861 14.553 15.386 1.00 10.63 113 LYS X CA 1
ATOM 872 C C . LYS A 1 110 ? 23.148 13.303 16.255 1.00 11.23 113 LYS X C 1
ATOM 873 O O . LYS A 1 110 ? 24.300 12.840 16.320 1.00 13.18 113 LYS X O 1
ATOM 879 N N . ASN A 1 111 ? 22.120 12.787 16.941 1.00 11.25 114 ASN X N 1
ATOM 880 C CA . ASN A 1 111 ? 22.202 11.507 17.626 1.00 12.17 114 ASN X CA 1
ATOM 881 C C . ASN A 1 111 ? 21.695 10.365 16.763 1.00 13.24 114 ASN X C 1
ATOM 882 O O . ASN A 1 111 ? 21.451 9.269 17.252 1.00 15.59 114 ASN X O 1
ATOM 887 N N . THR A 1 112 ? 21.593 10.612 15.447 1.00 12.65 115 THR X N 1
ATOM 888 C CA . THR A 1 112 ? 21.377 9.586 14.443 1.00 12.98 115 THR X CA 1
ATOM 889 C C . THR A 1 112 ? 22.464 9.669 13.396 1.00 14.30 115 THR X C 1
ATOM 890 O O . THR A 1 112 ? 23.189 10.694 13.286 1.00 13.19 115 THR X O 1
ATOM 894 N N . ASN A 1 113 ? 22.591 8.563 12.663 1.00 14.99 116 ASN X N 1
ATOM 895 C CA . ASN A 1 113 ? 23.394 8.504 11.468 1.00 15.54 116 ASN X CA 1
ATOM 896 C C . ASN A 1 113 ? 22.441 8.946 10.408 1.00 18.39 116 ASN X C 1
ATOM 897 O O . ASN A 1 113 ? 21.389 8.309 10.209 1.00 21.39 116 ASN X O 1
ATOM 902 N N . ILE A 1 114 ? 22.690 10.131 9.882 1.00 18.86 117 ILE X N 1
ATOM 903 C CA . ILE A 1 114 ? 21.839 10.703 8.828 1.00 18.21 117 ILE X CA 1
ATOM 904 C C . ILE A 1 114 ? 22.766 11.272 7.803 1.00 18.11 117 ILE X C 1
ATOM 905 O O . ILE A 1 114 ? 23.726 11.962 8.127 1.00 18.14 117 ILE X O 1
ATOM 910 N N . ASP A 1 115 ? 22.482 10.963 6.546 1.00 18.14 118 ASP X N 1
ATOM 911 C CA . ASP A 1 115 ? 23.236 11.468 5.424 1.00 19.16 118 ASP X CA 1
ATOM 912 C C . ASP A 1 115 ? 22.685 12.882 5.119 1.00 18.32 118 ASP X C 1
ATOM 913 O O . ASP A 1 115 ? 21.513 13.060 4.787 1.00 19.85 118 ASP X O 1
ATOM 918 N N . ILE A 1 116 ? 23.510 13.884 5.339 1.00 17.67 119 ILE X N 1
ATOM 919 C CA . ILE A 1 116 ? 23.135 15.267 5.060 1.00 16.14 119 ILE X CA 1
ATOM 920 C C . ILE A 1 116 ? 23.877 15.779 3.814 1.00 16.03 119 ILE X C 1
ATOM 921 O O . ILE A 1 116 ? 23.796 16.961 3.475 1.00 15.05 119 ILE X O 1
ATOM 926 N N . SER A 1 117 ? 24.583 14.897 3.105 1.00 15.86 120 SER X N 1
ATOM 927 C CA . SER A 1 117 ? 25.345 15.323 1.931 1.00 16.66 120 SER X CA 1
ATOM 928 C C . SER A 1 117 ? 24.488 15.935 0.826 1.00 16.23 120 SER X C 1
ATOM 929 O O . SER A 1 117 ? 25.017 16.714 0.019 1.00 17.75 120 SER X O 1
ATOM 932 N N . LYS A 1 118 ? 23.199 15.595 0.770 1.00 15.61 121 LYS X N 1
ATOM 933 C CA . LYS A 1 118 ? 22.284 16.086 -0.294 1.00 16.05 121 LYS X CA 1
ATOM 934 C C . LYS A 1 118 ? 21.270 17.106 0.236 1.00 13.76 121 LYS X C 1
ATOM 935 O O . LYS A 1 118 ? 20.383 17.542 -0.498 1.00 13.80 121 LYS X O 1
ATOM 941 N N . MET A 1 119 ? 21.455 17.546 1.473 1.00 12.64 122 MET X N 1
ATOM 942 C CA . MET A 1 119 ? 20.603 18.586 2.027 1.00 13.06 122 MET X CA 1
ATOM 943 C C . MET A 1 119 ? 21.507 19.798 2.326 1.00 12.16 122 MET X C 1
ATOM 944 O O . MET A 1 119 ? 21.915 20.028 3.453 1.00 13.33 122 MET X O 1
ATOM 949 N N . LYS A 1 120 ? 21.870 20.510 1.278 1.00 11.63 123 LYS X N 1
ATOM 950 C CA . LYS A 1 120 ? 22.876 21.562 1.344 1.00 11.94 123 LYS X CA 1
ATOM 951 C C . LYS A 1 120 ? 22.305 23.011 1.145 1.00 10.41 123 LYS X C 1
ATOM 952 O O . LYS A 1 120 ? 22.799 23.927 1.742 1.00 11.24 123 LYS X O 1
ATOM 958 N N . ASN A 1 121 ? 21.252 23.155 0.329 1.00 10.68 124 ASN X N 1
ATOM 959 C CA . ASN A 1 121 ? 20.679 24.426 -0.058 1.00 9.12 124 ASN X CA 1
ATOM 960 C C . ASN A 1 121 ? 19.186 24.427 0.244 1.00 9.79 124 ASN X C 1
ATOM 961 O O . ASN A 1 121 ? 18.598 23.367 0.328 1.00 10.69 124 ASN X O 1
ATOM 966 N N . TYR A 1 122 ? 18.603 25.603 0.361 1.00 9.83 125 TYR X N 1
ATOM 967 C CA . TYR A 1 122 ? 17.134 25.736 0.553 1.00 8.83 125 TYR X CA 1
ATOM 968 C C . TYR A 1 122 ? 16.408 24.934 -0.478 1.00 9.48 125 TYR X C 1
ATOM 969 O O . TYR A 1 122 ? 15.413 24.290 -0.133 1.00 9.81 125 TYR X O 1
ATOM 978 N N . GLU A 1 123 ? 16.918 24.923 -1.720 1.00 10.87 126 GLU X N 1
ATOM 979 C CA . GLU A 1 123 ? 16.261 24.260 -2.849 1.00 10.87 126 GLU X CA 1
ATOM 980 C C . GLU A 1 123 ? 16.043 22.782 -2.559 1.00 11.90 126 GLU X C 1
ATOM 981 O O . GLU A 1 123 ? 15.040 22.177 -2.956 1.00 11.28 126 GLU X O 1
ATOM 987 N N . ASP A 1 124 ? 16.969 22.199 -1.833 1.00 10.93 127 ASP X N 1
ATOM 988 C CA . ASP A 1 124 ? 16.941 20.766 -1.596 1.00 11.47 127 ASP X CA 1
ATOM 989 C C . ASP A 1 124 ? 15.737 20.343 -0.733 1.00 11.90 127 ASP X C 1
ATOM 990 O O . ASP A 1 124 ? 15.291 19.201 -0.793 1.00 10.95 127 ASP X O 1
ATOM 995 N N . LEU A 1 125 ? 15.228 21.247 0.115 1.00 10.79 128 LEU X N 1
ATOM 996 C CA . LEU A 1 125 ? 14.049 20.924 0.930 1.00 10.57 128 LEU X CA 1
ATOM 997 C C . LEU A 1 125 ? 12.839 20.507 0.104 1.00 12.08 128 LEU X C 1
ATOM 998 O O . LEU A 1 125 ? 11.934 19.842 0.634 1.00 12.51 128 LEU X O 1
ATOM 1003 N N . ALA A 1 126 ? 12.807 20.932 -1.154 1.00 11.91 129 ALA X N 1
ATOM 1004 C CA . ALA A 1 126 ? 11.675 20.711 -2.071 1.00 12.81 129 ALA X CA 1
ATOM 1005 C C . ALA A 1 126 ? 11.870 19.478 -2.998 1.00 14.58 129 ALA X C 1
ATOM 1006 O O . ALA A 1 126 ? 10.977 19.147 -3.794 1.00 14.74 129 ALA X O 1
ATOM 1008 N N . LYS A 1 127 ? 13.011 18.796 -2.858 1.00 14.14 130 LYS X N 1
ATOM 1009 C CA . LYS A 1 127 ? 13.335 17.645 -3.696 1.00 14.56 130 LYS X CA 1
ATOM 1010 C C . LYS A 1 127 ? 12.571 16.392 -3.321 1.00 14.36 130 LYS X C 1
ATOM 1011 O O . LYS A 1 127 ? 12.334 16.096 -2.167 1.00 13.36 130 LYS X O 1
ATOM 1017 N N . ALA A 1 128 ? 12.194 15.619 -4.334 1.00 16.20 131 ALA X N 1
ATOM 1018 C CA . ALA A 1 128 ? 11.401 14.406 -4.098 1.00 16.50 131 ALA X CA 1
ATOM 1019 C C . ALA A 1 128 ? 12.016 13.389 -3.154 1.00 16.64 131 ALA X C 1
ATOM 1020 O O . ALA A 1 128 ? 11.309 12.653 -2.460 1.00 15.13 131 ALA X O 1
ATOM 1022 N N . GLU A 1 129 ? 13.338 13.301 -3.134 1.00 16.88 132 GLU X N 1
ATOM 1023 C CA . GLU A 1 129 ? 14.025 12.378 -2.259 1.00 18.78 132 GLU X CA 1
ATOM 1024 C C . GLU A 1 129 ? 13.757 12.590 -0.759 1.00 17.42 132 GLU X C 1
ATOM 1025 O O . GLU A 1 129 ? 13.960 11.667 0.056 1.00 18.96 132 GLU X O 1
ATOM 1031 N N . PHE A 1 130 ? 13.288 13.794 -0.398 1.00 16.61 133 PHE X N 1
ATOM 1032 C CA . PHE A 1 130 ? 13.003 14.110 0.996 1.00 15.79 133 PHE X CA 1
ATOM 1033 C C . PHE A 1 130 ? 11.518 14.113 1.318 1.00 15.79 133 PHE X C 1
ATOM 1034 O O . PHE A 1 130 ? 11.109 14.584 2.387 1.00 14.71 133 PHE X O 1
ATOM 1042 N N . LYS A 1 131 ? 10.690 13.534 0.436 1.00 16.03 134 LYS X N 1
ATOM 1043 C CA . LYS A 1 131 ? 9.254 13.453 0.727 1.00 15.81 134 LYS X CA 1
ATOM 1044 C C . LYS A 1 131 ? 9.006 12.731 2.042 1.00 15.70 134 LYS X C 1
ATOM 1045 O O . LYS A 1 131 ? 9.544 11.627 2.274 1.00 16.75 134 LYS X O 1
ATOM 1051 N N . GLY A 1 132 ? 8.220 13.375 2.907 1.00 15.00 135 GLY X N 1
ATOM 1052 C CA . GLY A 1 132 ? 7.854 12.858 4.210 1.00 14.43 135 GLY X CA 1
ATOM 1053 C C . GLY A 1 132 ? 8.895 13.051 5.287 1.00 14.59 135 GLY X C 1
ATOM 1054 O O . GLY A 1 132 ? 8.735 12.560 6.407 1.00 15.15 135 GLY X O 1
ATOM 1055 N N . GLU A 1 133 ? 9.946 13.780 4.952 1.00 13.75 136 GLU X N 1
ATOM 1056 C CA . GLU A 1 133 ? 11.120 13.864 5.834 1.00 13.81 136 GLU X CA 1
ATOM 1057 C C . GLU A 1 133 ? 11.366 15.270 6.388 1.00 14.24 136 GLU X C 1
ATOM 1058 O O . GLU A 1 133 ? 12.267 15.439 7.227 1.00 13.32 136 GLU X O 1
ATOM 1064 N N . ILE A 1 134 ? 10.554 16.225 5.979 1.00 13.39 137 ILE X N 1
ATOM 1065 C CA . ILE A 1 134 ? 10.750 17.648 6.339 1.00 14.04 137 ILE X CA 1
ATOM 1066 C C . ILE A 1 134 ? 9.623 18.111 7.238 1.00 12.40 137 ILE X C 1
ATOM 1067 O O . ILE A 1 134 ? 8.476 17.727 7.031 1.00 12.21 137 ILE X O 1
ATOM 1072 N N . VAL A 1 135 ? 9.907 18.991 8.211 1.00 10.58 138 VAL X N 1
ATOM 1073 C CA . VAL A 1 135 ? 8.864 19.727 8.917 1.00 9.61 138 VAL X CA 1
ATOM 1074 C C . VAL A 1 135 ? 9.163 21.242 8.881 1.00 9.91 138 VAL X C 1
ATOM 1075 O O . VAL A 1 135 ? 10.319 21.669 8.970 1.00 10.25 138 VAL X O 1
ATOM 1079 N N . MET A 1 136 ? 8.100 22.024 8.781 1.00 10.34 139 MET X N 1
ATOM 1080 C CA . MET A 1 136 ? 8.168 23.459 8.778 1.00 10.26 139 MET X CA 1
ATOM 1081 C C . MET A 1 136 ? 6.858 23.949 9.321 1.00 11.14 139 MET X C 1
ATOM 1082 O O . MET A 1 136 ? 5.819 23.345 9.073 1.00 10.62 139 MET X O 1
ATOM 1087 N N . ARG A 1 137 ? 6.916 25.053 10.039 1.00 10.77 140 ARG X N 1
ATOM 1088 C CA . ARG A 1 137 ? 5.714 25.713 10.532 1.00 10.58 140 ARG X CA 1
ATOM 1089 C C . ARG A 1 137 ? 4.891 26.343 9.411 1.00 10.98 140 ARG X C 1
ATOM 1090 O O . ARG A 1 137 ? 5.284 26.383 8.230 1.00 12.01 140 ARG X O 1
ATOM 1098 N N . SER A 1 138 ? 3.737 26.872 9.812 1.00 11.62 141 SER X N 1
ATOM 1099 C CA . SER A 1 138 ? 2.809 27.446 8.853 1.00 12.43 141 SER X CA 1
ATOM 1100 C C . SER A 1 138 ? 3.455 28.438 7.911 1.00 11.96 141 SER X C 1
ATOM 1101 O O . SER A 1 138 ? 4.329 29.198 8.290 1.00 11.68 141 SER X O 1
ATOM 1104 N N . ALA A 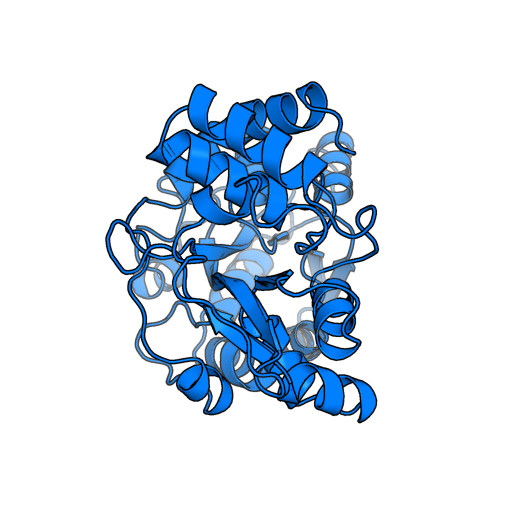1 139 ? 2.973 28.422 6.681 1.00 13.32 142 ALA X N 1
ATOM 1105 C CA . ALA A 1 139 ? 3.290 29.450 5.691 1.00 11.96 142 ALA X CA 1
ATOM 1106 C C . ALA A 1 139 ? 2.872 30.851 6.094 1.00 11.99 142 ALA X C 1
ATOM 1107 O O . ALA A 1 139 ? 3.392 31.841 5.561 1.00 12.82 142 ALA X O 1
ATOM 1109 N N . THR A 1 140 ? 1.895 30.956 6.983 1.00 11.44 143 THR X N 1
ATOM 1110 C CA . THR A 1 140 ? 1.467 32.274 7.438 1.00 11.88 143 THR X CA 1
ATOM 1111 C C . THR A 1 140 ? 2.406 32.882 8.509 1.00 11.08 143 THR X C 1
ATOM 1112 O O . THR A 1 140 ? 2.259 34.046 8.883 1.00 11.01 143 THR X O 1
ATOM 1116 N N . ALA A 1 141 ? 3.378 32.105 8.978 1.00 9.59 144 ALA X N 1
ATOM 1117 C CA . ALA A 1 141 ? 4.335 32.628 9.954 1.00 9.32 144 ALA X CA 1
ATOM 1118 C C . ALA A 1 141 ? 5.313 33.577 9.297 1.00 10.02 144 ALA X C 1
ATOM 1119 O O . ALA A 1 141 ? 5.777 33.270 8.182 1.00 9.69 144 ALA X O 1
ATOM 1121 N N . PRO A 1 142 ? 5.628 34.694 9.956 1.00 9.38 145 PRO X N 1
ATOM 1122 C CA . PRO A 1 142 ? 6.621 35.641 9.407 1.00 10.26 145 PRO X CA 1
ATOM 1123 C C . PRO A 1 142 ? 7.904 34.964 8.937 1.00 9.48 145 PRO X C 1
ATOM 1124 O O . PRO A 1 142 ? 8.373 35.314 7.857 1.00 9.67 145 PRO X O 1
ATOM 1128 N N . TYR A 1 143 ? 8.459 34.049 9.712 1.00 9.30 146 TYR X N 1
ATOM 1129 C CA . TYR A 1 143 ? 9.726 33.403 9.282 1.00 7.99 146 TYR X CA 1
ATOM 1130 C C . TYR A 1 143 ? 9.564 32.671 7.958 1.00 8.91 146 TYR X C 1
ATOM 1131 O O . TYR A 1 143 ? 10.435 32.740 7.112 1.00 8.82 146 TYR X O 1
ATOM 1140 N N . SER A 1 144 ? 8.390 32.086 7.726 1.00 8.97 147 SER X N 1
ATOM 1141 C CA . SER A 1 144 ? 8.160 31.325 6.513 1.00 8.34 147 SER X CA 1
ATOM 1142 C C . SER A 1 144 ? 7.952 32.247 5.343 1.00 8.46 147 SER X C 1
ATOM 1143 O O . SER A 1 144 ? 8.483 31.993 4.253 1.00 8.55 147 SER X O 1
ATOM 1146 N N . LYS A 1 145 ? 7.172 33.303 5.555 1.00 8.81 148 LYS X N 1
ATOM 1147 C CA . LYS A 1 145 ? 6.891 34.305 4.518 1.00 9.37 148 LYS X CA 1
ATOM 1148 C C . LYS A 1 145 ? 8.191 34.980 4.077 1.00 8.45 148 LYS X C 1
ATOM 1149 O O . LYS A 1 145 ? 8.434 35.126 2.896 1.00 8.59 148 LYS X O 1
ATOM 1155 N N . THR A 1 146 ? 9.035 35.350 5.024 1.00 9.63 149 THR X N 1
ATOM 1156 C CA . THR A 1 146 ? 10.262 36.040 4.701 1.00 9.75 149 THR X CA 1
ATOM 1157 C C . THR A 1 146 ? 11.295 35.136 4.066 1.00 8.32 149 THR X C 1
ATOM 1158 O O . THR A 1 146 ? 11.975 35.553 3.150 1.00 8.31 149 THR X O 1
ATOM 1162 N N . LEU A 1 147 ? 11.367 33.880 4.475 1.00 8.49 150 LEU X N 1
ATOM 1163 C CA . LEU A 1 147 ? 12.221 32.945 3.788 1.00 8.47 150 LEU X CA 1
ATOM 1164 C C . LEU A 1 147 ? 11.827 32.811 2.315 1.00 8.13 150 LEU X C 1
ATOM 1165 O O . LEU A 1 147 ? 12.668 32.839 1.432 1.00 8.82 150 LEU X O 1
ATOM 1170 N N . LEU A 1 148 ? 10.521 32.646 2.026 1.00 8.42 151 LEU X N 1
ATOM 1171 C CA . LEU A 1 148 ? 10.097 32.507 0.656 1.00 8.49 151 LEU X CA 1
ATOM 1172 C C . LEU A 1 148 ? 10.360 33.784 -0.140 1.00 8.10 151 LEU X C 1
ATOM 1173 O O . LEU A 1 148 ? 10.788 33.739 -1.290 1.00 9.33 151 LEU X O 1
ATOM 1178 N N . ALA A 1 149 ? 10.122 34.924 0.475 1.00 9.27 152 ALA X N 1
ATOM 1179 C CA . ALA A 1 149 ? 10.453 36.215 -0.136 1.00 8.51 152 ALA X CA 1
ATOM 1180 C C . ALA A 1 149 ? 11.934 36.287 -0.524 1.00 9.63 152 ALA X C 1
ATOM 1181 O O . ALA A 1 149 ? 12.267 36.816 -1.574 1.00 9.59 152 ALA X O 1
ATOM 1183 N N . SER A 1 150 ? 12.794 35.739 0.322 1.00 8.76 153 SER X N 1
ATOM 1184 C CA . SER A 1 150 ? 14.234 35.694 -0.008 1.00 8.41 153 SER X CA 1
ATOM 1185 C C . SER A 1 150 ? 14.546 34.820 -1.202 1.00 8.54 153 SER X C 1
ATOM 1186 O O . SER A 1 150 ? 15.491 35.107 -1.971 1.00 9.45 153 SER X O 1
ATOM 1189 N N . ILE A 1 151 ? 13.815 33.721 -1.347 1.00 8.26 154 ILE X N 1
ATOM 1190 C CA . ILE A 1 151 ? 13.968 32.841 -2.516 1.00 8.74 154 ILE X CA 1
ATOM 1191 C C . ILE A 1 151 ? 13.494 33.543 -3.803 1.00 8.94 154 ILE X C 1
ATOM 1192 O O . ILE A 1 151 ? 14.113 33.427 -4.872 1.00 10.32 154 ILE X O 1
ATOM 1197 N N . ILE A 1 152 ? 12.358 34.259 -3.731 1.00 8.49 155 ILE X N 1
ATOM 1198 C CA . ILE A 1 152 ? 11.925 35.084 -4.845 1.00 9.21 155 ILE X CA 1
ATOM 1199 C C . ILE A 1 152 ? 13.031 36.061 -5.213 1.00 9.34 155 ILE X C 1
ATOM 1200 O O . ILE A 1 152 ? 13.399 36.226 -6.376 1.00 9.17 155 ILE X O 1
ATOM 1205 N N . ALA A 1 153 ? 13.549 36.755 -4.217 1.00 9.50 156 ALA X N 1
ATOM 1206 C CA . ALA A 1 153 ? 14.527 37.791 -4.481 1.00 10.70 156 ALA X CA 1
ATOM 1207 C C . ALA A 1 153 ? 15.815 37.218 -5.117 1.00 12.11 156 ALA X C 1
ATOM 1208 O O . ALA A 1 153 ? 16.411 37.858 -6.010 1.00 11.72 156 ALA X O 1
ATOM 1210 N N . ASN A 1 154 ? 16.212 36.022 -4.702 1.00 9.58 157 ASN X N 1
ATOM 1211 C CA . ASN A 1 154 ? 17.466 35.447 -5.144 1.00 10.60 157 ASN X CA 1
ATOM 1212 C C . ASN A 1 154 ? 17.305 34.632 -6.455 1.00 11.87 157 ASN X C 1
ATOM 1213 O O . ASN A 1 154 ? 18.133 34.768 -7.376 1.00 13.52 157 ASN X O 1
ATOM 1218 N N . ASP A 1 155 ? 16.227 33.862 -6.567 1.00 10.79 158 ASP X N 1
ATOM 1219 C CA . ASP A 1 155 ? 16.092 32.837 -7.598 1.00 11.97 158 ASP X CA 1
ATOM 1220 C C . ASP A 1 155 ? 14.883 33.043 -8.492 1.00 11.40 158 ASP X C 1
ATOM 1221 O O . ASP A 1 155 ? 14.725 32.264 -9.432 1.00 12.32 158 ASP X O 1
ATOM 1226 N N . GLY A 1 156 ? 14.028 34.042 -8.209 1.00 10.03 159 GLY X N 1
ATOM 1227 C CA . GLY A 1 156 ? 12.870 34.321 -9.065 1.00 10.04 159 GLY X CA 1
ATOM 1228 C C . GLY A 1 156 ? 11.596 33.659 -8.594 1.00 9.85 159 GLY X C 1
ATOM 1229 O O . GLY A 1 156 ? 11.620 32.675 -7.798 1.00 9.89 159 GLY X O 1
ATOM 1230 N N . ASN A 1 157 ? 10.464 34.115 -9.117 1.00 10.76 160 ASN X N 1
ATOM 1231 C CA . ASN A 1 157 ? 9.180 33.605 -8.653 1.00 11.57 160 ASN X CA 1
ATOM 1232 C C . ASN A 1 157 ? 8.780 32.205 -9.133 1.00 11.97 160 ASN X C 1
ATOM 1233 O O . ASN A 1 157 ? 7.944 31.570 -8.508 1.00 12.39 160 ASN X O 1
ATOM 1238 N N . LYS A 1 158 ? 9.410 31.692 -10.185 1.00 11.36 161 LYS X N 1
ATOM 1239 C CA . LYS A 1 158 ? 9.086 30.335 -10.616 1.00 11.95 161 LYS X CA 1
ATOM 1240 C C . LYS A 1 158 ? 9.827 29.334 -9.780 1.00 11.09 161 LYS X C 1
ATOM 1241 O O . LYS A 1 158 ? 9.250 28.312 -9.360 1.00 12.86 161 LYS X O 1
ATOM 1247 N N . GLU A 1 159 ? 11.085 29.588 -9.447 1.00 11.21 162 GLU X N 1
ATOM 1248 C CA . GLU A 1 159 ? 11.742 28.728 -8.479 1.00 10.30 162 GLU X CA 1
ATOM 1249 C C . GLU A 1 159 ? 11.020 28.798 -7.133 1.00 10.48 162 GLU X C 1
ATOM 1250 O O . GLU A 1 159 ? 10.807 27.802 -6.527 1.00 11.47 162 GLU X O 1
ATOM 1256 N N . ALA A 1 160 ? 10.617 29.991 -6.709 1.00 10.46 163 ALA X N 1
ATOM 1257 C CA . ALA A 1 160 ? 9.854 30.142 -5.456 1.00 9.89 163 ALA X CA 1
ATOM 1258 C C . ALA A 1 160 ? 8.598 29.292 -5.409 1.00 9.89 163 ALA X C 1
ATOM 1259 O O . ALA A 1 160 ? 8.342 28.637 -4.396 1.00 10.08 163 ALA X O 1
ATOM 1261 N N . LYS A 1 161 ? 7.819 29.274 -6.491 1.00 9.98 164 LYS X N 1
ATOM 1262 C CA . LYS A 1 161 ? 6.566 28.529 -6.487 1.00 10.34 164 LYS X CA 1
ATOM 1263 C C . LYS A 1 161 ? 6.885 27.056 -6.480 1.00 9.88 164 LYS X C 1
ATOM 1264 O O . LYS A 1 161 ? 6.258 26.293 -5.769 1.00 10.69 164 LYS X O 1
ATOM 1270 N N . ALA A 1 162 ? 7.854 26.625 -7.289 1.00 10.29 165 ALA X N 1
ATOM 1271 C CA . ALA A 1 162 ? 8.233 25.225 -7.299 1.00 11.57 165 ALA X CA 1
ATOM 1272 C C . ALA A 1 162 ? 8.737 24.752 -5.914 1.00 11.41 165 ALA X C 1
ATOM 1273 O O . ALA A 1 162 ? 8.432 23.632 -5.483 1.00 11.53 165 ALA X O 1
ATOM 1275 N N . TRP A 1 163 ? 9.505 25.615 -5.253 1.00 12.46 166 TRP X N 1
ATOM 1276 C CA . TRP A 1 163 ? 9.987 25.340 -3.902 1.00 12.25 166 TRP X CA 1
ATOM 1277 C C . TRP A 1 163 ? 8.855 25.183 -2.914 1.00 12.08 166 TRP X C 1
ATOM 1278 O O . TRP A 1 163 ? 8.814 24.184 -2.191 1.00 11.99 166 TRP X O 1
ATOM 1289 N N . ALA A 1 164 ? 7.925 26.115 -2.931 1.00 11.21 167 ALA X N 1
ATOM 1290 C CA . ALA A 1 164 ? 6.788 26.098 -2.010 1.00 10.47 167 ALA X CA 1
ATOM 1291 C C . ALA A 1 164 ? 5.952 24.824 -2.197 1.00 12.11 167 ALA X C 1
ATOM 1292 O O . ALA A 1 164 ? 5.586 24.175 -1.229 1.00 11.76 167 ALA X O 1
ATOM 1294 N N . LYS A 1 165 ? 5.707 24.466 -3.457 1.00 12.51 168 LYS X N 1
ATOM 1295 C CA . LYS A 1 165 ? 4.952 23.275 -3.792 1.00 13.05 168 LYS X CA 1
ATOM 1296 C C . LYS A 1 165 ? 5.625 22.003 -3.312 1.00 13.62 168 LYS X C 1
ATOM 1297 O O . LYS A 1 165 ? 4.968 21.132 -2.696 1.00 13.35 168 LYS X O 1
ATOM 1303 N N . GLY A 1 166 ? 6.943 21.916 -3.516 1.00 12.41 169 GLY X N 1
ATOM 1304 C CA . GLY A 1 166 ? 7.681 20.749 -3.123 1.00 12.88 169 GLY X CA 1
ATOM 1305 C C . GLY A 1 166 ? 7.786 20.612 -1.615 1.00 12.18 169 GLY X C 1
ATOM 1306 O O . GLY A 1 166 ? 7.665 19.531 -1.063 1.00 13.35 169 GLY X O 1
ATOM 1307 N N . VAL A 1 167 ? 8.066 21.715 -0.923 1.00 11.79 170 VAL X N 1
ATOM 1308 C CA . VAL A 1 167 ? 8.066 21.728 0.529 1.00 12.20 170 VAL X CA 1
ATOM 1309 C C . VAL A 1 167 ? 6.724 21.245 1.085 1.00 12.15 170 VAL X C 1
ATOM 1310 O O . VAL A 1 167 ? 6.685 20.355 1.952 1.00 12.86 170 VAL X O 1
ATOM 1314 N N . LEU A 1 168 ? 5.628 21.748 0.537 1.00 11.89 171 LEU X N 1
ATOM 1315 C CA . LEU A 1 168 ? 4.295 21.341 0.972 1.00 12.52 171 LEU X CA 1
ATOM 1316 C C . LEU A 1 168 ? 4.152 19.837 0.801 1.00 12.62 171 LEU X C 1
ATOM 1317 O O . LEU A 1 168 ? 3.686 19.133 1.711 1.00 12.74 171 LEU X O 1
ATOM 1322 N N . GLU A 1 169 ? 4.530 19.335 -0.360 1.00 12.74 172 GLU X N 1
ATOM 1323 C CA . GLU A 1 169 ? 4.375 17.917 -0.662 1.00 14.53 172 GLU X CA 1
ATOM 1324 C C . GLU A 1 169 ? 5.214 17.048 0.263 1.00 13.93 172 GLU X C 1
ATOM 1325 O O . GLU A 1 169 ? 4.820 15.933 0.589 1.00 13.85 172 GLU X O 1
ATOM 1331 N N . ASN A 1 170 ? 6.374 17.563 0.670 1.00 12.74 173 ASN X N 1
ATOM 1332 C CA . ASN A 1 170 ? 7.334 16.839 1.477 1.00 12.05 173 ASN X CA 1
ATOM 1333 C C . ASN A 1 170 ? 7.095 16.838 2.968 1.00 12.47 173 ASN X C 1
ATOM 1334 O O . ASN A 1 170 ? 7.767 16.109 3.663 1.00 12.11 173 ASN X O 1
ATOM 1339 N N . LEU A 1 171 ? 6.175 17.644 3.491 1.00 12.66 174 LEU X N 1
ATOM 1340 C CA . LEU A 1 171 ? 6.002 17.732 4.918 1.00 12.74 174 LEU X CA 1
ATOM 1341 C C . LEU A 1 171 ? 5.663 16.386 5.523 1.00 13.52 174 LEU X C 1
ATOM 1342 O O . LEU A 1 171 ? 4.804 15.666 5.026 1.00 13.64 174 LEU X O 1
ATOM 1347 N N . ALA A 1 172 ? 6.349 16.035 6.600 1.00 12.65 175 ALA X N 1
ATOM 1348 C CA . ALA A 1 172 ? 6.018 14.823 7.342 1.00 12.88 175 ALA X CA 1
ATOM 1349 C C . ALA A 1 172 ? 4.623 14.913 7.960 1.00 13.92 175 ALA X C 1
ATOM 1350 O O . ALA A 1 172 ? 3.960 13.882 8.101 1.00 15.00 175 ALA X O 1
ATOM 1352 N N . THR A 1 173 ? 4.238 16.107 8.386 1.00 13.02 176 THR X N 1
ATOM 1353 C CA . THR A 1 173 ? 2.945 16.408 9.001 1.00 13.70 176 THR X CA 1
ATOM 1354 C C . THR A 1 173 ? 2.510 17.789 8.566 1.00 14.19 176 THR X C 1
ATOM 1355 O O . THR A 1 173 ? 3.330 18.616 8.225 1.00 14.03 176 THR X O 1
ATOM 1359 N N . ASN A 1 174 ? 1.199 18.064 8.604 1.00 13.76 177 ASN X N 1
ATOM 1360 C CA . ASN A 1 174 ? 0.740 19.428 8.584 1.00 13.92 177 ASN X CA 1
ATOM 1361 C C . ASN A 1 174 ? 1.527 20.222 9.595 1.00 13.21 177 ASN X C 1
ATOM 1362 O O . ASN A 1 174 ? 1.917 19.708 10.654 1.00 12.94 177 ASN X O 1
ATOM 1367 N N . PRO A 1 175 ? 1.768 21.487 9.299 1.00 13.60 178 PRO X N 1
ATOM 1368 C CA . PRO A 1 175 ? 2.416 22.353 10.283 1.00 14.05 178 PRO X CA 1
ATOM 1369 C C . PRO A 1 175 ? 1.717 22.328 11.632 1.00 15.46 178 PRO X C 1
ATOM 1370 O O . PRO A 1 175 ? 0.498 22.483 11.752 1.00 16.49 178 PRO X O 1
ATOM 1374 N N . LYS A 1 176 ? 2.512 22.066 12.659 1.00 15.33 179 LYS X N 1
ATOM 1375 C CA . LYS A 1 176 ? 2.011 21.932 14.011 1.00 15.86 179 LYS X CA 1
ATOM 1376 C C . LYS A 1 176 ? 2.901 22.769 14.890 1.00 15.33 179 LYS X C 1
ATOM 1377 O O . LYS A 1 176 ? 4.055 22.394 15.119 1.00 16.52 179 LYS X O 1
ATOM 1383 N N . GLY A 1 177 ? 2.391 23.921 15.304 1.00 13.81 180 GLY X N 1
ATOM 1384 C CA . GLY A 1 177 ? 3.111 24.855 16.131 1.00 13.46 180 GLY X CA 1
ATOM 1385 C C . GLY A 1 177 ? 4.349 25.466 15.487 1.00 12.77 180 GLY X C 1
ATOM 1386 O O . GLY A 1 177 ? 4.468 25.520 14.259 1.00 12.89 180 GLY X O 1
ATOM 1387 N N . GLY A 1 178 ? 5.245 25.971 16.326 1.00 12.73 181 GLY X N 1
ATOM 1388 C CA . GLY A 1 178 ? 6.349 26.806 15.859 1.00 11.91 181 GLY X CA 1
ATOM 1389 C C . GLY A 1 178 ? 7.653 26.025 15.879 1.00 10.38 181 GLY X C 1
ATOM 1390 O O . GLY A 1 178 ? 7.683 24.814 16.075 1.00 9.76 181 GLY X O 1
ATOM 1391 N N . ASP A 1 179 ? 8.721 26.751 15.590 1.00 10.26 182 ASP X N 1
ATOM 1392 C CA . ASP A 1 179 ? 10.053 26.199 15.475 1.00 9.46 182 ASP X CA 1
ATOM 1393 C C . ASP A 1 179 ? 10.430 25.159 16.544 1.00 11.39 182 ASP X C 1
ATOM 1394 O O . ASP A 1 179 ? 11.054 24.165 16.215 1.00 11.35 182 ASP X O 1
ATOM 1399 N N . ARG A 1 180 ? 10.139 25.444 17.829 1.00 10.97 183 ARG X N 1
ATOM 1400 C CA . ARG A 1 180 ? 10.513 24.512 18.883 1.00 12.30 183 ARG X CA 1
ATOM 1401 C C . ARG A 1 180 ? 9.749 23.193 18.762 1.00 11.57 183 ARG X C 1
ATOM 1402 O O . ARG A 1 180 ? 10.224 22.134 19.193 1.00 12.77 183 ARG X O 1
ATOM 1410 N N . ASP A 1 181 ? 8.515 23.271 18.251 1.00 11.84 184 ASP X N 1
ATOM 1411 C CA . ASP A 1 181 ? 7.737 22.068 17.989 1.00 11.70 184 ASP X CA 1
ATOM 1412 C C . ASP A 1 181 ? 8.295 21.239 16.824 1.00 11.06 184 ASP X C 1
ATOM 1413 O O . ASP A 1 181 ? 8.388 20.002 16.908 1.00 11.57 184 ASP X O 1
ATOM 1418 N N . GLN A 1 182 ? 8.716 21.895 15.741 1.00 10.34 185 GLN X N 1
ATOM 1419 C CA . GLN A 1 182 ? 9.383 21.232 14.652 1.00 10.48 185 GLN X CA 1
ATOM 1420 C C . GLN A 1 182 ? 10.663 20.581 15.181 1.00 8.91 185 GLN X C 1
ATOM 1421 O O . GLN A 1 182 ? 10.966 19.462 14.822 1.00 8.89 185 GLN X O 1
ATOM 1427 N N . ALA A 1 183 ? 11.373 21.271 16.075 1.00 11.27 186 ALA X N 1
ATOM 1428 C CA . ALA A 1 183 ? 12.592 20.692 16.636 1.00 10.65 186 ALA X CA 1
ATOM 1429 C C . ALA A 1 183 ? 12.286 19.402 17.414 1.00 10.97 186 ALA X C 1
ATOM 1430 O O . ALA A 1 183 ? 13.052 18.431 17.376 1.00 10.03 186 ALA X O 1
ATOM 1432 N N . ARG A 1 184 ? 11.201 19.422 18.163 1.00 11.86 187 ARG X N 1
ATOM 1433 C CA . ARG A 1 184 ? 10.812 18.231 18.922 1.00 12.32 187 ARG X CA 1
ATOM 1434 C C . ARG A 1 184 ? 10.509 17.092 17.953 1.00 12.73 187 ARG X C 1
ATOM 1435 O O . ARG A 1 184 ? 10.850 15.929 18.237 1.00 12.64 187 ARG X O 1
ATOM 1443 N N . GLN A 1 185 ? 9.860 17.386 16.832 1.00 11.71 188 GLN X N 1
ATOM 1444 C CA . GLN A 1 185 ? 9.596 16.353 15.848 1.00 11.08 188 GLN X CA 1
ATOM 1445 C C . GLN A 1 185 ? 10.880 15.698 15.356 1.00 10.81 188 GLN X C 1
ATOM 1446 O O . GLN A 1 185 ? 10.932 14.499 15.181 1.00 11.17 188 GLN X O 1
ATOM 1452 N N . VAL A 1 186 ? 11.952 16.461 15.218 1.00 10.64 189 VAL X N 1
ATOM 1453 C CA . VAL A 1 186 ? 13.261 15.900 14.862 1.00 11.10 189 VAL X CA 1
ATOM 1454 C C . VAL A 1 186 ? 13.913 15.079 15.974 1.00 12.27 189 VAL X C 1
ATOM 1455 O O . VAL A 1 186 ? 14.419 13.980 15.735 1.00 11.51 189 VAL X O 1
ATOM 1459 N N . PHE A 1 187 ? 13.837 15.605 17.193 1.00 12.16 190 PHE X N 1
ATOM 1460 C CA . PHE A 1 187 ? 14.260 14.872 18.378 1.00 12.12 190 PHE X CA 1
ATOM 1461 C C . PHE A 1 187 ? 13.559 13.494 18.454 1.00 12.73 190 PHE X C 1
ATOM 1462 O O . PHE A 1 187 ? 14.204 12.498 18.731 1.00 13.69 190 PHE X O 1
ATOM 1470 N N . ALA A 1 188 ? 12.252 13.457 18.186 1.00 13.22 191 ALA X N 1
ATOM 1471 C CA . ALA A 1 188 ? 11.381 12.302 18.392 1.00 14.27 191 ALA X CA 1
ATOM 1472 C C . ALA A 1 188 ? 11.451 11.314 17.225 1.00 15.13 191 ALA X C 1
ATOM 1473 O O . ALA A 1 188 ? 10.890 10.227 17.306 1.00 16.74 191 ALA X O 1
ATOM 1475 N N . GLY A 1 189 ? 12.128 11.701 16.149 1.00 15.94 192 GLY X N 1
ATOM 1476 C CA . GLY A 1 189 ? 12.279 10.883 14.952 1.00 16.16 192 GLY X CA 1
ATOM 1477 C C . GLY A 1 189 ? 11.042 10.883 14.048 1.00 16.42 192 GLY X C 1
ATOM 1478 O O . GLY A 1 189 ? 10.853 9.939 13.250 1.00 16.86 192 GLY X O 1
ATOM 1479 N N . GLU A 1 190 ? 10.196 11.900 14.168 1.00 16.15 193 GLU X N 1
ATOM 1480 C CA . GLU A 1 190 ? 9.009 12.024 13.331 1.00 16.11 193 GLU X CA 1
ATOM 1481 C C . GLU A 1 190 ? 9.341 12.655 11.966 1.00 15.27 193 GLU X C 1
ATOM 1482 O O . GLU A 1 190 ? 8.555 12.601 11.016 1.00 14.46 193 GLU X O 1
ATOM 1488 N N . ALA A 1 191 ? 10.519 13.257 11.860 1.00 14.43 194 ALA X N 1
ATOM 1489 C CA . ALA A 1 191 ? 10.976 13.877 10.632 1.00 13.38 194 ALA X CA 1
ATOM 1490 C C . ALA A 1 191 ? 12.481 13.964 10.717 1.00 13.00 194 ALA X C 1
ATOM 1491 O O . ALA A 1 191 ? 13.047 13.964 11.832 1.00 13.60 194 ALA X O 1
ATOM 1493 N N . LYS A 1 192 ? 13.151 14.000 9.587 1.00 11.69 195 LYS X N 1
ATOM 1494 C CA . LYS A 1 192 ? 14.596 14.110 9.597 1.00 12.15 195 LYS X CA 1
ATOM 1495 C C . LYS A 1 192 ? 15.148 15.535 9.634 1.00 11.95 195 LYS X C 1
ATOM 1496 O O . LYS A 1 192 ? 16.233 15.749 10.174 1.00 11.08 195 LYS X O 1
ATOM 1502 N N . PHE A 1 193 ? 14.411 16.492 9.102 1.00 11.94 196 PHE X N 1
ATOM 1503 C CA . PHE A 1 193 ? 14.916 17.857 8.941 1.00 11.17 196 PHE X CA 1
ATOM 1504 C C . PHE A 1 193 ? 13.826 18.830 9.334 1.00 11.74 196 PHE X C 1
ATOM 1505 O O . PHE A 1 193 ? 12.686 18.680 8.904 1.00 11.43 196 PHE X O 1
ATOM 1513 N N . ALA A 1 194 ? 14.194 19.833 10.125 1.00 9.32 197 ALA X N 1
ATOM 1514 C CA . ALA A 1 194 ? 13.323 20.915 10.496 1.00 9.65 197 ALA X CA 1
ATOM 1515 C C . ALA A 1 194 ? 13.868 22.243 10.016 1.00 10.08 197 ALA X C 1
ATOM 1516 O O . ALA A 1 194 ? 15.043 22.524 10.242 1.00 11.03 197 ALA X O 1
ATOM 1518 N N . VAL A 1 195 ? 13.006 23.064 9.449 1.00 9.03 198 VAL X N 1
ATOM 1519 C CA . VAL A 1 195 ? 13.340 24.465 9.166 1.00 9.69 198 VAL X CA 1
ATOM 1520 C C . VAL A 1 195 ? 13.116 25.268 10.436 1.00 9.23 198 VAL X C 1
ATOM 1521 O O . VAL A 1 195 ? 12.000 25.273 10.982 1.00 9.37 198 VAL X O 1
ATOM 1525 N N . MET A 1 196 ? 14.173 25.894 10.957 1.00 9.98 199 MET X N 1
ATOM 1526 C CA . MET A 1 196 ? 14.080 26.633 12.204 1.00 9.60 199 MET X CA 1
ATOM 1527 C C . MET A 1 196 ? 15.191 27.683 12.404 1.00 9.59 199 MET X C 1
ATOM 1528 O O . MET A 1 196 ? 16.250 27.589 11.803 1.00 9.36 199 MET X O 1
ATOM 1533 N N . ASN A 1 197 ? 14.953 28.645 13.290 1.00 8.87 200 ASN X N 1
ATOM 1534 C CA . ASN A 1 197 ? 15.910 29.698 13.577 1.00 8.37 200 ASN X CA 1
ATOM 1535 C C . ASN A 1 197 ? 16.932 29.215 14.607 1.00 8.76 200 ASN X C 1
ATOM 1536 O O . ASN A 1 197 ? 16.669 28.380 15.498 1.00 9.01 200 ASN X O 1
ATOM 1541 N N . THR A 1 198 ? 18.145 29.715 14.458 1.00 8.59 201 THR X N 1
ATOM 1542 C CA . THR A 1 198 ? 19.249 29.283 15.267 1.00 8.92 201 THR X CA 1
ATOM 1543 C C . THR A 1 198 ? 19.056 29.482 16.764 1.00 8.69 201 THR X C 1
ATOM 1544 O O . THR A 1 198 ? 19.429 28.612 17.579 1.00 7.65 201 THR X O 1
ATOM 1548 N N . TYR A 1 199 ? 18.515 30.640 17.148 1.00 8.27 202 TYR X N 1
ATOM 1549 C CA . TYR A 1 199 ? 18.403 30.976 18.570 1.00 8.51 202 TYR X CA 1
ATOM 1550 C C . TYR A 1 199 ? 17.547 29.983 19.335 1.00 7.62 202 TYR X C 1
ATOM 1551 O O . TYR A 1 199 ? 17.746 29.760 20.499 1.00 8.15 202 TYR X O 1
ATOM 1560 N N . TYR A 1 200 ? 16.573 29.361 18.659 1.00 8.95 203 TYR X N 1
ATOM 1561 C CA . TYR A 1 200 ? 15.764 28.359 19.367 1.00 8.58 203 TYR X CA 1
ATOM 1562 C C . TYR A 1 200 ? 16.604 27.185 19.843 1.00 8.78 203 TYR X C 1
ATOM 1563 O O . TYR A 1 200 ? 16.288 26.600 20.884 1.00 8.44 203 TYR X O 1
ATOM 1572 N N . ILE A 1 201 ? 17.661 26.815 19.101 1.00 8.56 204 ILE X N 1
ATOM 1573 C CA . ILE A 1 201 ? 18.527 25.715 19.540 1.00 8.49 204 ILE X CA 1
ATOM 1574 C C . ILE A 1 201 ? 19.205 26.107 20.852 1.00 7.97 204 ILE X C 1
ATOM 1575 O O . ILE A 1 201 ? 19.287 25.307 21.778 1.00 7.72 204 ILE X O 1
ATOM 1580 N N . GLY A 1 202 ? 19.652 27.358 20.955 1.00 8.28 205 GLY X N 1
ATOM 1581 C CA . GLY A 1 202 ? 20.158 27.849 22.209 1.00 8.17 205 GLY X CA 1
ATOM 1582 C C . GLY A 1 202 ? 19.188 27.937 23.344 1.00 8.45 205 GLY X C 1
ATOM 1583 O O . GLY A 1 202 ? 19.525 27.605 24.475 1.00 8.69 205 GLY X O 1
ATOM 1584 N N . LEU A 1 203 ? 17.970 28.396 23.056 1.00 8.16 206 LEU X N 1
ATOM 1585 C CA . LEU A 1 203 ? 16.959 28.514 24.080 1.00 8.01 206 LEU X CA 1
ATOM 1586 C C . LEU A 1 203 ? 16.659 27.125 24.637 1.00 8.19 206 LEU X C 1
ATOM 1587 O O . LEU A 1 203 ? 16.514 26.947 25.844 1.00 9.14 206 LEU X O 1
ATOM 1592 N N . LEU A 1 204 ? 16.527 26.158 23.752 1.00 7.92 207 LEU X N 1
ATOM 1593 C CA . LEU A 1 204 ? 16.211 24.800 24.164 1.00 9.16 207 LEU X CA 1
ATOM 1594 C C . LEU A 1 204 ? 17.324 24.209 25.010 1.00 8.12 207 LEU X C 1
ATOM 1595 O O . LEU A 1 204 ? 17.092 23.638 26.064 1.00 9.39 207 LEU X O 1
ATOM 1600 N N . LYS A 1 205 ? 18.566 24.265 24.499 1.00 8.01 208 LYS X N 1
ATOM 1601 C CA . LYS A 1 205 ? 19.700 23.710 25.234 1.00 8.00 208 LYS X CA 1
ATOM 1602 C C . LYS A 1 205 ? 19.940 24.269 26.620 1.00 9.22 208 LYS X C 1
ATOM 1603 O O . LYS A 1 205 ? 20.509 23.592 27.460 1.00 10.12 208 LYS X O 1
ATOM 1609 N N . ASN A 1 206 ? 19.560 25.523 26.835 1.00 7.79 209 ASN X N 1
ATOM 1610 C CA . ASN A 1 206 ? 19.709 26.214 28.103 1.00 8.50 209 ASN X CA 1
ATOM 1611 C C . ASN A 1 206 ? 18.428 26.392 28.937 1.00 9.78 209 ASN X C 1
ATOM 1612 O O . ASN A 1 206 ? 18.454 27.106 29.965 1.00 10.77 209 ASN X O 1
ATOM 1617 N N . SER A 1 207 ? 17.371 25.708 28.519 1.00 10.64 210 SER X N 1
ATOM 1618 C CA . SER A 1 207 ? 16.076 25.834 29.174 1.00 9.37 210 SER X CA 1
ATOM 1619 C C . SER A 1 207 ? 16.085 25.298 30.595 1.00 10.52 210 SER X C 1
ATOM 1620 O O . SER A 1 207 ? 16.797 24.342 30.894 1.00 10.29 210 SER X O 1
ATOM 1623 N N . LYS A 1 208 ? 15.267 25.910 31.434 1.00 11.27 211 LYS X N 1
ATOM 1624 C CA . LYS A 1 208 ? 14.997 25.391 32.774 1.00 11.84 211 LYS X CA 1
ATOM 1625 C C . LYS A 1 208 ? 13.999 24.231 32.737 1.00 11.12 211 LYS X C 1
ATOM 1626 O O . LYS A 1 208 ? 13.751 23.618 33.759 1.00 11.28 211 LYS X O 1
ATOM 1632 N N . ASN A 1 209 ? 13.460 23.910 31.573 1.00 9.33 212 ASN X N 1
ATOM 1633 C CA . ASN A 1 209 ? 12.644 22.742 31.388 1.00 11.13 212 ASN X CA 1
ATOM 1634 C C . ASN A 1 209 ? 13.512 21.608 30.851 1.00 10.54 212 ASN X C 1
ATOM 1635 O O . ASN A 1 209 ? 13.941 21.661 29.725 1.00 11.58 212 ASN X O 1
ATOM 1640 N N . PRO A 1 210 ? 13.824 20.593 31.670 1.00 10.87 213 PRO X N 1
ATOM 1641 C CA . PRO A 1 210 ? 14.723 19.531 31.207 1.00 10.96 213 PRO X CA 1
ATOM 1642 C C . PRO A 1 210 ? 14.306 18.841 29.909 1.00 11.58 213 PRO X C 1
ATOM 1643 O O . PRO A 1 210 ? 15.146 18.331 29.197 1.00 11.53 213 PRO X O 1
ATOM 1647 N N . LYS A 1 211 ? 13.014 18.806 29.587 1.00 10.84 214 LYS X N 1
ATOM 1648 C CA . LYS A 1 211 ? 12.603 18.178 28.335 1.00 11.37 214 LYS X CA 1
ATOM 1649 C C . LYS A 1 211 ? 13.069 19.032 27.134 1.00 10.04 214 LYS X C 1
ATOM 1650 O O . LYS A 1 211 ? 13.364 18.509 26.059 1.00 10.75 214 LYS X O 1
ATOM 1656 N N . ASP A 1 212 ? 13.109 20.365 27.311 1.00 10.54 215 ASP X N 1
ATOM 1657 C CA . ASP A 1 212 ? 13.553 21.244 26.260 1.00 9.50 215 ASP X CA 1
ATOM 1658 C C . ASP A 1 212 ? 15.033 20.953 26.002 1.00 9.17 215 ASP X C 1
ATOM 1659 O O . ASP A 1 212 ? 15.491 20.969 24.864 1.00 7.83 215 ASP X O 1
ATOM 1664 N N . VAL A 1 213 ? 15.767 20.759 27.080 1.00 8.44 216 VAL X N 1
ATOM 1665 C CA . VAL A 1 213 ? 17.236 20.472 27.005 1.00 8.79 216 VAL X CA 1
ATOM 1666 C C . VAL A 1 213 ? 17.509 19.208 26.216 1.00 10.12 216 VAL X C 1
ATOM 1667 O O . VAL A 1 213 ? 18.395 19.184 25.339 1.00 9.77 216 VAL X O 1
ATOM 1671 N N . GLU A 1 214 ? 16.712 18.176 26.441 1.00 10.78 217 GLU X N 1
ATOM 1672 C CA . GLU A 1 214 ? 16.839 16.928 25.682 1.00 11.45 217 GLU X CA 1
ATOM 1673 C C . GLU A 1 214 ? 16.669 17.186 24.174 1.00 11.71 217 GLU X C 1
ATOM 1674 O O . GLU A 1 214 ? 17.445 16.692 23.324 1.00 11.18 217 GLU X O 1
ATOM 1680 N N . VAL A 1 215 ? 15.624 17.943 23.836 1.00 10.55 218 VAL X N 1
ATOM 1681 C CA . VAL A 1 215 ? 15.375 18.290 22.433 1.00 9.99 218 VAL X CA 1
ATOM 1682 C C . VAL A 1 215 ? 16.532 19.063 21.861 1.00 9.00 218 VAL X C 1
ATOM 1683 O O . VAL A 1 215 ? 17.080 18.701 20.819 1.00 10.37 218 VAL X O 1
ATOM 1687 N N . GLY A 1 216 ? 16.929 20.147 22.517 1.00 8.71 219 GLY X N 1
ATOM 1688 C CA . GLY A 1 216 ? 17.952 21.015 21.967 1.00 7.71 219 GLY X CA 1
ATOM 1689 C C . GLY A 1 216 ? 19.274 20.297 21.803 1.00 8.08 219 GLY X C 1
ATOM 1690 O O . GLY A 1 216 ? 20.002 20.508 20.814 1.00 8.16 219 GLY X O 1
ATOM 1691 N N . ASN A 1 217 ? 19.536 19.371 22.706 1.00 8.91 220 ASN X N 1
ATOM 1692 C CA . ASN A 1 217 ? 20.834 18.669 22.702 1.00 8.91 220 ASN X CA 1
ATOM 1693 C C . ASN A 1 217 ? 20.949 17.677 21.522 1.00 9.99 220 ASN X C 1
ATOM 1694 O O . ASN A 1 217 ? 22.082 17.312 21.130 1.00 12.50 220 ASN X O 1
ATOM 1699 N N . SER A 1 218 ? 19.823 17.276 20.932 1.00 9.41 221 SER X N 1
ATOM 1700 C CA . SER A 1 218 ? 19.794 16.379 19.811 1.00 9.55 221 SER X CA 1
ATOM 1701 C C . SER A 1 218 ? 20.028 17.041 18.461 1.00 10.92 221 SER X C 1
ATOM 1702 O O . SER A 1 218 ? 20.162 16.352 17.472 1.00 11.16 221 SER X O 1
ATOM 1705 N N . LEU A 1 219 ? 20.036 18.381 18.419 1.00 10.14 222 LEU X N 1
ATOM 1706 C CA . LEU A 1 219 ? 20.050 19.115 17.141 1.00 10.53 222 LEU X CA 1
ATOM 1707 C C . LEU A 1 219 ? 21.425 19.421 16.592 1.00 10.63 222 LEU X C 1
ATOM 1708 O O . LEU A 1 219 ? 22.250 20.017 17.292 1.00 11.14 222 LEU X O 1
ATOM 1713 N N . GLY A 1 220 ? 21.657 19.013 15.340 1.00 10.83 223 GLY X N 1
ATOM 1714 C CA . GLY A 1 220 ? 22.738 19.532 14.526 1.00 10.63 223 GLY X CA 1
ATOM 1715 C C . GLY A 1 220 ? 22.243 20.590 13.525 1.00 10.42 223 GLY X C 1
ATOM 1716 O O . GLY A 1 220 ? 21.098 20.562 13.116 1.00 10.80 223 GLY X O 1
ATOM 1717 N N . ILE A 1 221 ? 23.132 21.484 13.110 1.00 9.79 224 ILE X N 1
ATOM 1718 C CA . ILE A 1 221 ? 22.767 22.577 12.214 1.00 10.53 224 ILE X CA 1
ATOM 1719 C C . ILE A 1 221 ? 23.393 22.359 10.853 1.00 10.16 224 ILE X C 1
ATOM 1720 O O . ILE A 1 221 ? 24.616 22.184 10.741 1.00 9.75 224 ILE X O 1
ATOM 1725 N N . ILE A 1 222 ? 22.575 22.472 9.823 1.00 9.82 225 ILE X N 1
ATOM 1726 C CA . ILE A 1 222 ? 23.049 22.774 8.465 1.00 8.62 225 ILE X CA 1
ATOM 1727 C C . ILE A 1 222 ? 22.834 24.248 8.212 1.00 9.90 225 ILE X C 1
ATOM 1728 O O . ILE A 1 222 ? 21.702 24.704 8.223 1.00 9.72 225 ILE X O 1
ATOM 1733 N N . PHE A 1 223 ? 23.893 24.990 7.966 1.00 9.57 226 PHE X N 1
ATOM 1734 C CA . PHE A 1 223 ? 23.769 26.346 7.452 1.00 10.14 226 PHE X CA 1
ATOM 1735 C C . PHE A 1 223 ? 23.568 26.279 5.935 1.00 9.87 226 PHE X C 1
ATOM 1736 O O . PHE A 1 223 ? 24.495 25.909 5.213 1.00 10.02 226 PHE X O 1
ATOM 1744 N N . PRO A 1 224 ? 22.365 26.535 5.417 1.00 8.35 227 PRO X N 1
ATOM 1745 C CA . PRO A 1 224 ? 22.166 26.309 3.999 1.00 8.74 227 PRO X CA 1
ATOM 1746 C C . PRO A 1 224 ? 22.983 27.238 3.111 1.00 9.26 227 PRO X C 1
ATOM 1747 O O . PRO A 1 224 ? 23.307 28.375 3.469 1.00 10.11 227 PRO X O 1
ATOM 1751 N N . ASN A 1 225 ? 23.275 26.705 1.950 1.00 9.44 228 ASN X N 1
ATOM 1752 C CA . ASN A 1 225 ? 23.837 27.431 0.814 1.00 9.01 228 ASN X CA 1
ATOM 1753 C C . ASN A 1 225 ? 25.284 27.884 0.984 1.00 9.70 228 ASN X C 1
ATOM 1754 O O . ASN A 1 225 ? 25.677 28.916 0.435 1.00 9.73 228 ASN X O 1
ATOM 1759 N N . GLN A 1 226 ? 26.041 27.161 1.786 1.00 10.24 229 GLN X N 1
ATOM 1760 C CA . GLN A 1 226 ? 27.442 27.496 2.030 1.00 10.05 229 GLN X CA 1
ATOM 1761 C C . GLN A 1 226 ? 28.284 27.446 0.774 1.00 11.69 229 GLN X C 1
ATOM 1762 O O . GLN A 1 226 ? 29.301 28.148 0.701 1.00 11.83 229 GLN X O 1
ATOM 1768 N N . ASP A 1 227 ? 27.876 26.645 -0.202 1.00 12.26 230 ASP X N 1
ATOM 1769 C CA . ASP A 1 227 ? 28.656 26.545 -1.448 1.00 14.06 230 ASP X CA 1
ATOM 1770 C C . ASP A 1 227 ? 28.370 27.689 -2.404 1.00 13.85 230 ASP X C 1
ATOM 1771 O O . ASP A 1 227 ? 29.018 27.789 -3.464 1.00 12.79 230 ASP X O 1
ATOM 1776 N N . ASN A 1 228 ? 27.414 28.571 -2.060 1.00 11.34 231 ASN X N 1
ATOM 1777 C CA . ASN A 1 228 ? 27.011 29.607 -2.990 1.00 11.19 231 ASN X CA 1
ATOM 1778 C C . ASN A 1 228 ? 26.704 30.902 -2.222 1.00 10.11 231 ASN X C 1
ATOM 1779 O O . ASN A 1 228 ? 27.620 31.501 -1.672 1.00 11.22 231 ASN X O 1
ATOM 1784 N N . ARG A 1 229 ? 25.435 31.294 -2.124 1.00 9.69 232 ARG X N 1
ATOM 1785 C CA . ARG A 1 229 ? 25.075 32.613 -1.630 1.00 10.00 232 ARG X CA 1
ATOM 1786 C C . ARG A 1 229 ? 25.077 32.797 -0.115 1.00 9.67 232 ARG X C 1
ATOM 1787 O O . ARG A 1 229 ? 25.097 33.937 0.370 1.00 10.66 232 ARG X O 1
ATOM 1795 N N . GLY A 1 230 ? 25.090 31.693 0.636 1.00 8.77 233 GLY X N 1
ATOM 1796 C CA . GLY A 1 230 ? 25.031 31.713 2.087 1.00 8.99 233 GLY X CA 1
ATOM 1797 C C . GLY A 1 230 ? 23.618 31.681 2.647 1.00 8.51 233 GLY X C 1
ATOM 1798 O O . GLY A 1 230 ? 22.594 31.691 1.929 1.00 9.43 233 GLY X O 1
ATOM 1799 N N . THR A 1 231 ? 23.595 31.642 3.972 1.00 8.43 234 THR X N 1
ATOM 1800 C CA . THR A 1 231 ? 22.401 31.331 4.730 1.00 8.16 234 THR X CA 1
ATOM 1801 C C . THR A 1 231 ? 21.509 32.573 4.883 1.00 7.91 234 THR X C 1
ATOM 1802 O O . THR A 1 231 ? 21.964 33.710 5.038 1.00 8.11 234 THR X O 1
ATOM 1806 N N . HIS A 1 232 ? 20.197 32.315 4.922 1.00 6.92 235 HIS X N 1
ATOM 1807 C CA . HIS A 1 232 ? 19.182 33.327 5.169 1.00 7.58 235 HIS X CA 1
ATOM 1808 C C . HIS A 1 232 ? 19.277 33.933 6.569 1.00 7.94 235 HIS X C 1
ATOM 1809 O O . HIS A 1 232 ? 19.223 33.238 7.551 1.00 8.68 235 HIS X O 1
ATOM 1816 N N . ILE A 1 233 ? 19.517 35.238 6.585 1.00 8.17 236 ILE X N 1
ATOM 1817 C CA . ILE A 1 233 ? 19.488 36.063 7.773 1.00 8.77 236 ILE X CA 1
ATOM 1818 C C . ILE A 1 233 ? 18.183 36.877 7.781 1.00 8.67 236 ILE X C 1
ATOM 1819 O O . ILE A 1 233 ? 17.768 37.443 6.740 1.00 9.25 236 ILE X O 1
ATOM 1824 N N . ASN A 1 234 ? 17.533 36.926 8.946 1.00 9.08 237 ASN X N 1
ATOM 1825 C CA . ASN A 1 234 ? 16.396 37.791 9.203 1.00 8.07 237 ASN X CA 1
ATOM 1826 C C . ASN A 1 234 ? 16.739 38.583 10.459 1.00 8.48 237 ASN X C 1
ATOM 1827 O O . ASN A 1 234 ? 17.742 38.284 11.150 1.00 9.06 237 ASN X O 1
ATOM 1832 N N . ILE A 1 235 ? 16.016 39.666 10.715 1.00 8.76 238 ILE X N 1
ATOM 1833 C CA . ILE A 1 235 ? 16.212 40.471 11.912 1.00 7.84 238 ILE X CA 1
ATOM 1834 C C . ILE A 1 235 ? 14.997 40.478 12.795 1.00 8.79 238 ILE X C 1
ATOM 1835 O O . ILE A 1 235 ? 13.900 40.305 12.313 1.00 9.98 238 ILE X O 1
ATOM 1840 N N . SER A 1 236 ? 15.211 40.735 14.080 1.00 7.94 239 SER X N 1
ATOM 1841 C CA . SER A 1 236 ? 14.184 41.256 14.931 1.00 7.82 239 SER X CA 1
ATOM 1842 C C . SER A 1 236 ? 14.477 42.774 14.898 1.00 8.26 239 SER X C 1
ATOM 1843 O O . SER A 1 236 ? 15.639 43.224 14.800 1.00 8.36 239 SER X O 1
ATOM 1846 N N . GLY A 1 237 ? 13.437 43.578 14.952 1.00 7.67 240 GLY X N 1
ATOM 1847 C CA . GLY A 1 237 ? 13.638 44.999 14.861 1.00 7.58 240 GLY X CA 1
ATOM 1848 C C . GLY A 1 237 ? 12.535 45.817 15.442 1.00 8.28 240 GLY X C 1
ATOM 1849 O O . GLY A 1 237 ? 11.582 45.293 16.004 1.00 7.95 240 GLY X O 1
ATOM 1850 N N . ILE A 1 238 ? 12.681 47.131 15.306 1.00 8.68 241 ILE X N 1
ATOM 1851 C CA . ILE A 1 238 ? 11.883 48.043 16.126 1.00 8.74 241 ILE X CA 1
ATOM 1852 C C . ILE A 1 238 ? 11.648 49.345 15.377 1.00 9.17 241 ILE X C 1
ATOM 1853 O O . ILE A 1 238 ? 12.443 49.766 14.546 1.00 7.92 241 ILE X O 1
ATOM 1858 N N . ALA A 1 239 ? 10.488 49.929 15.633 1.00 8.97 242 ALA X N 1
ATOM 1859 C CA . ALA A 1 239 ? 10.034 51.162 15.007 1.00 8.60 242 ALA X CA 1
ATOM 1860 C C . ALA A 1 239 ? 9.166 51.973 15.978 1.00 9.01 242 ALA X C 1
ATOM 1861 O O . ALA A 1 239 ? 8.484 51.383 16.840 1.00 8.51 242 ALA X O 1
ATOM 1863 N N . MET A 1 240 ? 9.216 53.298 15.835 1.00 8.81 243 MET X N 1
ATOM 1864 C CA . MET A 1 240 ? 8.248 54.204 16.436 1.00 9.27 243 MET X CA 1
ATOM 1865 C C . MET A 1 240 ? 7.021 54.302 15.560 1.00 8.91 243 MET X C 1
ATOM 1866 O O . MET A 1 240 ? 7.129 54.441 14.377 1.00 9.86 243 MET X O 1
ATOM 1871 N N . THR A 1 241 ? 5.859 54.231 16.165 1.00 10.01 244 THR X N 1
ATOM 1872 C CA . THR A 1 241 ? 4.611 54.384 15.419 1.00 9.99 244 THR X CA 1
ATOM 1873 C C . THR A 1 241 ? 4.282 55.848 15.163 1.00 11.19 244 THR X C 1
ATOM 1874 O O . THR A 1 241 ? 4.611 56.728 15.974 1.00 12.20 244 THR X O 1
ATOM 1878 N N . LYS A 1 242 ? 3.609 56.093 14.043 1.00 11.71 245 LYS X N 1
ATOM 1879 C CA . LYS A 1 242 ? 3.148 57.432 13.700 1.00 12.07 245 LYS X CA 1
ATOM 1880 C C . LYS A 1 242 ? 2.165 57.943 14.788 1.00 12.38 245 LYS X C 1
ATOM 1881 O O . LYS A 1 242 ? 2.051 59.150 15.005 1.00 14.13 245 LYS X O 1
ATOM 1887 N N . SER A 1 243 ? 1.529 57.021 15.498 1.00 12.15 246 SER X N 1
ATOM 1888 C CA . SER A 1 243 ? 0.551 57.335 16.538 1.00 12.97 246 SER X CA 1
ATOM 1889 C C . SER A 1 243 ? 1.181 57.728 17.861 1.00 13.31 246 SER X C 1
ATOM 1890 O O . SER A 1 243 ? 0.500 58.223 18.759 1.00 15.33 246 SER X O 1
ATOM 1893 N N . SER A 1 244 ? 2.484 57.463 18.000 1.00 12.03 247 SER X N 1
ATOM 1894 C CA . SER A 1 244 ? 3.193 57.723 19.251 1.00 11.96 247 SER X CA 1
ATOM 1895 C C . SER A 1 244 ? 3.013 59.123 19.814 1.00 13.00 247 SER X C 1
ATOM 1896 O O . SER A 1 244 ? 3.328 60.129 19.119 1.00 13.40 247 SER X O 1
ATOM 1899 N N . LYS A 1 245 ? 2.517 59.169 21.070 1.00 16.01 248 LYS X N 1
ATOM 1900 C CA . LYS A 1 245 ? 2.423 60.428 21.803 1.00 17.37 248 LYS X CA 1
ATOM 1901 C C . LYS A 1 245 ? 3.499 60.532 22.883 1.00 17.58 248 LYS X C 1
ATOM 1902 O O . LYS A 1 245 ? 3.633 61.607 23.496 1.00 18.60 248 LYS X O 1
ATOM 1908 N N . ASN A 1 246 ? 4.244 59.447 23.108 1.00 15.23 249 ASN X N 1
ATOM 1909 C CA . ASN A 1 246 ? 5.356 59.424 24.062 1.00 14.16 249 ASN X CA 1
ATOM 1910 C C . ASN A 1 246 ? 6.651 59.254 23.263 1.00 13.09 249 ASN X C 1
ATOM 1911 O O . ASN A 1 246 ? 7.367 58.300 23.475 1.00 13.29 249 ASN X O 1
ATOM 1916 N N . GLN A 1 247 ? 6.919 60.164 22.327 1.00 13.65 250 GLN X N 1
ATOM 1917 C CA . GLN A 1 247 ? 7.995 60.000 21.370 1.00 13.11 250 GLN X CA 1
ATOM 1918 C C . GLN A 1 247 ? 9.378 60.021 21.994 1.00 13.55 250 GLN X C 1
ATOM 1919 O O . GLN A 1 247 ? 10.271 59.291 21.529 1.00 13.42 250 GLN X O 1
ATOM 1925 N N . ASP A 1 248 ? 9.558 60.825 23.043 1.00 14.27 251 ASP X N 1
ATOM 1926 C CA . ASP A 1 248 ? 10.871 60.854 23.730 1.00 14.78 251 ASP X CA 1
ATOM 1927 C C . ASP A 1 248 ? 11.174 59.474 24.367 1.00 14.09 251 ASP X C 1
ATOM 1928 O O . ASP A 1 248 ? 12.279 58.920 24.258 1.00 12.97 251 ASP X O 1
ATOM 1933 N N . ALA A 1 249 ? 10.193 58.910 25.048 1.00 12.90 252 ALA X N 1
ATOM 1934 C CA . ALA A 1 249 ? 10.339 57.610 25.661 1.00 11.93 252 ALA X CA 1
ATOM 1935 C C . ALA A 1 249 ? 10.576 56.542 24.584 1.00 11.06 252 ALA X C 1
ATOM 1936 O O . ALA A 1 249 ? 11.350 55.629 24.769 1.00 10.58 252 ALA X O 1
ATOM 1938 N N . ALA A 1 250 ? 9.911 56.657 23.441 1.00 11.52 253 ALA X N 1
ATOM 1939 C CA . ALA A 1 250 ? 10.033 55.696 22.388 1.00 10.48 253 ALA X CA 1
ATOM 1940 C C . ALA A 1 250 ? 11.477 55.666 21.854 1.00 10.36 253 ALA X C 1
ATOM 1941 O O . ALA A 1 250 ? 12.057 54.605 21.718 1.00 10.03 253 ALA X O 1
ATOM 1943 N N . LYS A 1 251 ? 12.028 56.837 21.630 1.00 10.60 254 LYS X N 1
ATOM 1944 C CA . LYS A 1 251 ? 13.379 56.992 21.113 1.00 11.00 254 LYS X CA 1
ATOM 1945 C C . LYS A 1 251 ? 14.370 56.480 22.138 1.00 12.01 254 LYS X C 1
ATOM 1946 O O . LYS A 1 251 ? 15.342 55.788 21.773 1.00 11.56 254 LYS X O 1
ATOM 1952 N N . LYS A 1 252 ? 14.121 56.762 23.417 1.00 10.55 255 LYS X N 1
ATOM 1953 C CA . LYS A 1 252 ? 14.971 56.277 24.502 1.00 11.36 255 LYS X CA 1
ATOM 1954 C C . LYS A 1 252 ? 14.985 54.752 24.539 1.00 10.59 255 LYS X C 1
ATOM 1955 O O . LYS A 1 252 ? 16.046 54.117 24.705 1.00 11.12 255 LYS X O 1
ATOM 1961 N N . PHE A 1 253 ? 13.818 54.170 24.353 1.00 10.10 256 PHE X N 1
ATOM 1962 C CA . PHE A 1 253 ? 13.692 52.726 24.357 1.00 9.48 256 PHE X CA 1
ATOM 1963 C C . PHE A 1 253 ? 14.434 52.094 23.179 1.00 9.27 256 PHE X C 1
ATOM 1964 O O . PHE A 1 253 ? 15.097 51.061 23.355 1.00 9.37 256 PHE X O 1
ATOM 1972 N N . MET A 1 254 ? 14.291 52.683 21.988 1.00 9.32 257 MET X N 1
ATOM 1973 C CA . MET A 1 254 ? 14.935 52.179 20.781 1.00 9.38 257 MET X CA 1
ATOM 1974 C C . MET A 1 254 ? 16.479 52.193 21.013 1.00 9.76 257 MET X C 1
ATOM 1975 O O . MET A 1 254 ? 17.152 51.185 20.751 1.00 8.28 257 MET X O 1
ATOM 1980 N N . GLU A 1 255 ? 16.986 53.301 21.560 1.00 8.70 258 GLU X N 1
ATOM 1981 C CA . GLU A 1 255 ? 18.420 53.402 21.842 1.00 9.49 258 GLU X CA 1
ATOM 1982 C C . GLU A 1 255 ? 18.848 52.403 22.905 1.00 9.33 258 GLU X C 1
ATOM 1983 O O . GLU A 1 255 ? 19.918 51.784 22.781 1.00 10.72 258 GLU X O 1
ATOM 1989 N N . PHE A 1 256 ? 18.026 52.222 23.920 1.00 9.96 259 PHE X N 1
ATOM 1990 C CA . PHE A 1 256 ? 18.312 51.286 24.992 1.00 9.86 259 PHE X CA 1
ATOM 1991 C C . PHE A 1 256 ? 18.468 49.851 24.435 1.00 9.57 259 PHE X C 1
ATOM 1992 O O . PHE A 1 256 ? 19.317 49.079 24.888 1.00 10.28 259 PHE X O 1
ATOM 2000 N N . MET A 1 257 ? 17.682 49.496 23.426 1.00 8.49 260 MET X N 1
ATOM 2001 C CA . MET A 1 257 ? 17.774 48.159 22.834 1.00 9.76 260 MET X CA 1
ATOM 2002 C C . MET A 1 257 ? 19.124 47.917 22.148 1.00 9.28 260 MET X C 1
ATOM 2003 O O . MET A 1 257 ? 19.521 46.763 22.011 1.00 9.38 260 MET X O 1
ATOM 2008 N N . LEU A 1 258 ? 19.833 48.968 21.765 1.00 8.85 261 LEU X N 1
ATOM 2009 C CA . LEU A 1 258 ? 21.177 48.834 21.165 1.00 8.84 261 LEU X CA 1
ATOM 2010 C C . LEU A 1 258 ? 22.282 49.096 22.161 1.00 9.37 261 LEU X C 1
ATOM 2011 O O . LEU A 1 258 ? 23.449 49.179 21.765 1.00 8.94 261 LEU X O 1
ATOM 2016 N N . SER A 1 259 ? 21.940 49.270 23.435 1.00 9.06 262 SER X N 1
ATOM 2017 C CA . SER A 1 259 ? 22.977 49.516 24.462 1.00 9.24 262 SER X CA 1
ATOM 2018 C C . SER A 1 259 ? 23.786 48.251 24.725 1.00 9.33 262 SER X C 1
ATOM 2019 O O . SER A 1 259 ? 23.346 47.160 24.459 1.00 9.25 262 SER X O 1
ATOM 2022 N N . PRO A 1 260 ? 25.021 48.412 25.204 1.00 9.75 263 PRO X N 1
ATOM 2023 C CA . PRO A 1 260 ? 25.886 47.266 25.479 1.00 9.97 263 PRO X CA 1
ATOM 2024 C C . PRO A 1 260 ? 25.282 46.181 26.324 1.00 10.82 263 PRO X C 1
ATOM 2025 O O . PRO A 1 260 ? 25.378 45.000 25.923 1.00 10.92 263 PRO X O 1
ATOM 2029 N N . GLU A 1 261 ? 24.634 46.541 27.437 1.00 11.32 264 GLU X N 1
ATOM 2030 C CA . GLU A 1 261 ? 24.073 45.558 28.339 1.00 12.05 264 GLU X CA 1
ATOM 2031 C C . GLU A 1 261 ? 22.930 44.777 27.715 1.00 10.72 264 GLU X C 1
ATOM 2032 O O . GLU A 1 261 ? 22.842 43.575 27.895 1.00 11.06 264 GLU X O 1
ATOM 2038 N N . ILE A 1 262 ? 22.108 45.464 26.928 1.00 10.57 265 ILE X N 1
ATOM 2039 C CA . ILE A 1 262 ? 20.927 44.833 26.390 1.00 10.01 265 ILE X CA 1
ATOM 2040 C C . ILE A 1 262 ? 21.301 43.934 25.202 1.00 10.10 265 ILE X C 1
ATOM 2041 O O . ILE A 1 262 ? 20.754 42.832 25.055 1.00 9.12 265 ILE X O 1
ATOM 2046 N N . GLN A 1 263 ? 22.248 44.382 24.379 1.00 9.24 266 GLN X N 1
ATOM 2047 C CA . GLN A 1 263 ? 22.730 43.547 23.298 1.00 9.21 266 GLN X CA 1
ATOM 2048 C C . GLN A 1 263 ? 23.386 42.290 23.841 1.00 10.11 266 GLN X C 1
ATOM 2049 O O . GLN A 1 263 ? 23.248 41.208 23.280 1.00 9.57 266 GLN X O 1
ATOM 2055 N N . LYS A 1 264 ? 24.095 42.424 24.970 1.00 10.24 267 LYS X N 1
ATOM 2056 C CA . LYS A 1 264 ? 24.664 41.248 25.623 1.00 10.80 267 LYS X CA 1
ATOM 2057 C C . LYS A 1 264 ? 23.568 40.274 26.143 1.00 10.82 267 LYS X C 1
ATOM 2058 O O . LYS A 1 264 ? 23.693 39.062 25.982 1.00 10.98 267 LYS X O 1
ATOM 2064 N N . ILE A 1 265 ? 22.498 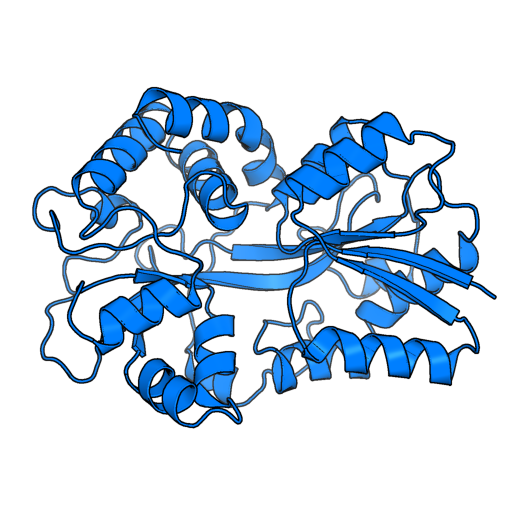40.782 26.722 1.00 11.02 268 ILE X N 1
ATOM 2065 C CA . ILE A 1 265 ? 21.409 39.915 27.167 1.00 10.83 268 ILE X CA 1
ATOM 2066 C C . ILE A 1 265 ? 20.776 39.196 25.977 1.00 9.85 268 ILE X C 1
ATOM 2067 O O . ILE A 1 265 ? 20.414 38.026 26.047 1.00 9.93 268 ILE X O 1
ATOM 2072 N N . LEU A 1 266 ? 20.623 39.904 24.874 1.00 10.14 269 LEU X N 1
ATOM 2073 C CA . LEU A 1 266 ? 19.993 39.298 23.698 1.00 9.70 269 LEU X CA 1
ATOM 2074 C C . LEU A 1 266 ? 20.777 38.091 23.198 1.00 10.88 269 LEU X C 1
ATOM 2075 O O . LEU A 1 266 ? 20.169 37.126 22.746 1.00 12.23 269 LEU X O 1
ATOM 2080 N N . THR A 1 267 ? 22.117 38.115 23.293 1.00 9.48 270 THR X N 1
ATOM 2081 C CA . THR A 1 267 ? 22.868 36.921 22.916 1.00 9.39 270 THR X CA 1
ATOM 2082 C C . THR A 1 267 ? 23.033 35.915 24.074 1.00 9.71 270 THR X C 1
ATOM 2083 O O . THR A 1 267 ? 22.957 34.701 23.860 1.00 9.25 270 THR X O 1
ATOM 2087 N N . ASP A 1 268 ? 23.201 36.410 25.296 1.00 9.71 271 ASP X N 1
ATOM 2088 C CA . ASP A 1 268 ? 23.418 35.538 26.438 1.00 10.37 271 ASP X CA 1
ATOM 2089 C C . ASP A 1 268 ? 22.165 34.796 26.926 1.00 10.37 271 ASP X C 1
ATOM 2090 O O . ASP A 1 268 ? 22.267 33.637 27.392 1.00 9.84 271 ASP X O 1
ATOM 2095 N N . SER A 1 269 ? 21.036 35.485 26.877 1.00 9.86 272 SER X N 1
ATOM 2096 C CA . SER A 1 269 ? 19.787 34.982 27.395 1.00 10.46 272 SER X CA 1
ATOM 2097 C C . SER A 1 269 ? 18.784 34.557 26.312 1.00 9.68 272 SER X C 1
ATOM 2098 O O . SER A 1 269 ? 17.941 33.719 26.598 1.00 10.30 272 SER X O 1
ATOM 2101 N N . ASN A 1 270 ? 18.901 35.103 25.109 1.00 9.36 273 ASN X N 1
ATOM 2102 C CA . ASN A 1 270 ? 18.023 34.722 24.002 1.00 9.48 273 ASN X CA 1
ATOM 2103 C C . ASN A 1 270 ? 18.704 34.074 22.822 1.00 9.37 273 ASN X C 1
ATOM 2104 O O . ASN A 1 270 ? 18.023 33.661 21.892 1.00 8.67 273 ASN X O 1
ATOM 2109 N N . TYR A 1 271 ? 20.036 33.953 22.860 1.00 8.87 274 TYR X N 1
ATOM 2110 C CA . TYR A 1 271 ? 20.808 33.224 21.884 1.00 8.15 274 TYR X CA 1
ATOM 2111 C C . TYR A 1 271 ? 20.740 33.755 20.465 1.00 7.23 274 TYR X C 1
ATOM 2112 O O . TYR A 1 271 ? 21.039 33.034 19.542 1.00 8.79 274 TYR X O 1
ATOM 2121 N N . GLU A 1 272 ? 20.436 35.044 20.353 1.00 8.61 275 GLU X N 1
ATOM 2122 C CA . GLU A 1 272 ? 20.417 35.725 19.060 1.00 8.21 275 GLU X CA 1
ATOM 2123 C C . GLU A 1 272 ? 21.781 36.304 18.777 1.00 8.51 275 GLU X C 1
ATOM 2124 O O . GLU A 1 272 ? 22.658 36.314 19.652 1.00 10.12 275 GLU X O 1
ATOM 2130 N N . PHE A 1 273 ? 21.987 36.741 17.543 1.00 8.95 276 PHE X N 1
ATOM 2131 C CA . PHE A 1 273 ? 23.228 37.464 17.167 1.00 7.99 276 PHE X CA 1
ATOM 2132 C C . PHE A 1 273 ? 23.024 38.947 17.428 1.00 8.84 276 PHE X C 1
ATOM 2133 O O . PHE A 1 273 ? 22.064 39.557 16.933 1.00 8.37 276 PHE X O 1
ATOM 2141 N N . PRO A 1 274 ? 23.939 39.595 18.152 1.00 8.60 277 PRO X N 1
ATOM 2142 C CA . PRO A 1 274 ? 23.848 41.053 18.338 1.00 8.68 277 PRO X CA 1
ATOM 2143 C C . PRO A 1 274 ? 24.007 41.815 17.046 1.00 8.15 277 PRO X C 1
ATOM 2144 O O . PRO A 1 274 ? 24.711 41.368 16.117 1.00 9.69 277 PRO X O 1
ATOM 2148 N N . ILE A 1 275 ? 23.435 43.014 17.005 1.00 9.33 278 ILE X N 1
ATOM 2149 C CA . ILE A 1 275 ? 23.714 43.944 15.913 1.00 9.17 278 ILE X CA 1
ATOM 2150 C C . ILE A 1 275 ? 25.054 44.629 16.141 1.00 10.00 278 ILE X C 1
ATOM 2151 O O . ILE A 1 275 ? 25.814 44.807 15.196 1.00 11.88 278 ILE X O 1
ATOM 2156 N N . ARG A 1 276 ? 25.352 44.993 17.368 1.00 11.41 279 ARG X N 1
ATOM 2157 C CA . ARG A 1 276 ? 26.603 45.697 17.639 1.00 11.88 279 ARG X CA 1
ATOM 2158 C C . ARG A 1 276 ? 27.764 44.791 17.361 1.00 12.00 279 ARG X C 1
ATOM 2159 O O . ARG A 1 276 ? 27.730 43.589 17.696 1.00 11.50 279 ARG X O 1
ATOM 2167 N N . ASN A 1 277 ? 28.851 45.402 16.845 1.00 11.85 280 ASN X N 1
ATOM 2168 C CA . ASN A 1 277 ? 30.040 44.667 16.507 1.00 12.05 280 ASN X CA 1
ATOM 2169 C C . ASN A 1 277 ? 31.080 44.591 17.617 1.00 12.02 280 ASN X C 1
ATOM 2170 O O . ASN A 1 277 ? 32.178 44.044 17.406 1.00 14.33 280 ASN X O 1
ATOM 2175 N N . ASP A 1 278 ? 30.727 45.060 18.794 1.00 10.20 281 ASP X N 1
ATOM 2176 C CA . ASP A 1 278 ? 31.599 45.031 19.972 1.00 10.49 281 ASP X CA 1
ATOM 2177 C C . ASP A 1 278 ? 31.029 44.217 21.161 1.00 10.30 281 ASP X C 1
ATOM 2178 O O . ASP A 1 278 ? 31.458 44.359 22.304 1.00 11.29 281 ASP X O 1
ATOM 2183 N N . VAL A 1 279 ? 30.069 43.346 20.868 1.00 10.73 282 VAL X N 1
ATOM 2184 C CA . VAL A 1 279 ? 29.470 42.486 21.859 1.00 10.20 282 VAL X CA 1
ATOM 2185 C C . VAL A 1 279 ? 29.814 41.019 21.525 1.00 10.99 282 VAL X C 1
ATOM 2186 O O . VAL A 1 279 ? 29.434 40.509 20.477 1.00 11.31 282 VAL X O 1
ATOM 2190 N N . GLU A 1 280 ? 30.565 40.377 22.378 1.00 12.00 283 GLU X N 1
ATOM 2191 C CA . GLU A 1 280 ? 30.917 38.964 22.214 1.00 12.71 283 GLU X CA 1
ATOM 2192 C C . GLU A 1 280 ? 29.683 38.087 22.197 1.00 11.78 283 GLU X C 1
ATOM 2193 O O . GLU A 1 280 ? 28.752 38.265 22.992 1.00 11.86 283 GLU X O 1
ATOM 2199 N N . LEU A 1 281 ? 29.703 37.100 21.318 1.00 12.35 284 LEU X N 1
ATOM 2200 C CA . LEU A 1 281 ? 28.660 36.084 21.285 1.00 11.53 284 LEU X CA 1
ATOM 2201 C C . LEU A 1 281 ? 28.673 35.257 22.561 1.00 11.78 284 LEU X C 1
ATOM 2202 O O . LEU A 1 281 ? 29.694 35.050 23.167 1.00 11.07 284 LEU X O 1
ATOM 2207 N N . SER A 1 282 ? 27.509 34.792 22.998 1.00 10.61 285 SER X N 1
ATOM 2208 C CA . SER A 1 282 ? 27.417 33.886 24.118 1.00 10.56 285 SER X CA 1
ATOM 2209 C C . SER A 1 282 ? 28.039 32.553 23.683 1.00 9.56 285 SER X C 1
ATOM 2210 O O . SER A 1 282 ? 28.203 32.278 22.485 1.00 9.93 285 SER X O 1
ATOM 2213 N N . GLN A 1 283 ? 28.445 31.752 24.660 1.00 10.34 286 GLN X N 1
ATOM 2214 C CA . GLN A 1 283 ? 29.192 30.533 24.330 1.00 10.49 286 GLN X CA 1
ATOM 2215 C C . GLN A 1 283 ? 28.360 29.525 23.518 1.00 9.75 286 GLN X C 1
ATOM 2216 O O . GLN A 1 283 ? 28.867 28.872 22.613 1.00 10.94 286 GLN X O 1
ATOM 2222 N N . THR A 1 284 ? 27.073 29.427 23.832 1.00 9.46 287 THR X N 1
ATOM 2223 C CA . THR A 1 284 ? 26.150 28.597 23.070 1.00 8.49 287 THR X CA 1
ATOM 2224 C C . THR A 1 284 ? 26.096 29.035 21.619 1.00 8.81 287 THR X C 1
ATOM 2225 O O . THR A 1 284 ? 26.094 28.233 20.697 1.00 7.94 287 THR X O 1
ATOM 2229 N N . VAL A 1 285 ? 26.030 30.334 21.403 1.00 8.77 288 VAL X N 1
ATOM 2230 C CA . VAL A 1 285 ? 25.943 30.828 20.035 1.00 8.54 288 VAL X CA 1
ATOM 2231 C C . VAL A 1 285 ? 27.287 30.590 19.289 1.00 8.80 288 VAL X C 1
ATOM 2232 O O . VAL A 1 285 ? 27.298 30.279 18.131 1.00 9.61 288 VAL X O 1
ATOM 2236 N N . LYS A 1 286 ? 28.415 30.748 19.949 1.00 9.10 289 LYS X N 1
ATOM 2237 C CA . LYS A 1 286 ? 29.665 30.397 19.320 1.00 9.34 289 LYS X CA 1
ATOM 2238 C C . LYS A 1 286 ? 29.696 28.949 18.876 1.00 9.39 289 LYS X C 1
ATOM 2239 O O . LYS A 1 286 ? 30.221 28.622 17.822 1.00 9.55 289 LYS X O 1
ATO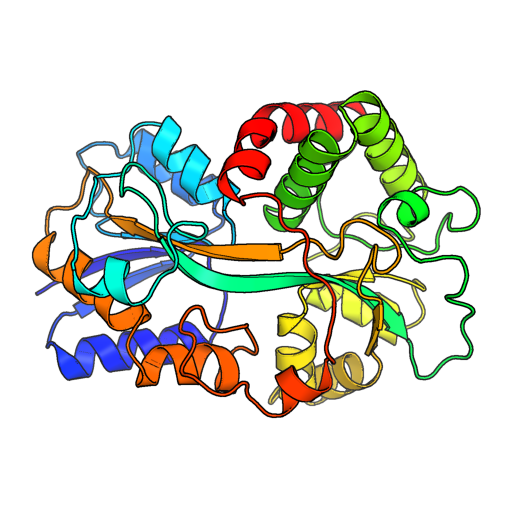M 2245 N N . ASP A 1 287 ? 29.055 28.098 19.657 1.00 9.92 290 ASP X N 1
ATOM 2246 C CA . ASP A 1 287 ? 29.013 26.649 19.326 1.00 9.97 290 ASP X CA 1
ATOM 2247 C C . ASP A 1 287 ? 28.146 26.337 18.112 1.00 11.37 290 ASP X C 1
ATOM 2248 O O . ASP A 1 287 ? 28.238 25.226 17.553 1.00 11.55 290 ASP X O 1
ATOM 2253 N N . PHE A 1 288 ? 27.281 27.262 17.696 1.00 11.19 291 PHE X N 1
ATOM 2254 C CA . PHE A 1 288 ? 26.529 27.047 16.431 1.00 12.46 291 PHE X CA 1
ATOM 2255 C C . PHE A 1 288 ? 27.492 26.921 15.254 1.00 13.32 291 PHE X C 1
ATOM 2256 O O . PHE A 1 288 ? 27.217 26.198 14.281 1.00 13.86 291 PHE X O 1
ATOM 2264 N N . GLY A 1 289 ? 28.634 27.600 15.341 1.00 13.30 292 GLY X N 1
ATOM 2265 C CA . GLY A 1 289 ? 29.676 27.557 14.331 1.00 13.65 292 GLY X CA 1
ATOM 2266 C C . GLY A 1 289 ? 29.716 28.804 13.464 1.00 14.16 292 GLY X C 1
ATOM 2267 O O . GLY A 1 289 ? 28.830 29.643 13.521 1.00 13.77 292 GLY X O 1
ATOM 2268 N N . THR A 1 290 ? 30.772 28.933 12.666 1.00 13.56 293 THR X N 1
ATOM 2269 C CA . THR A 1 290 ? 30.891 30.048 11.738 1.00 13.87 293 THR X CA 1
ATOM 2270 C C . THR A 1 290 ? 30.209 29.622 10.423 1.00 11.92 293 THR X C 1
ATOM 2271 O O . THR A 1 290 ? 30.041 28.413 10.117 1.00 12.32 293 THR X O 1
ATOM 2275 N N . PHE A 1 291 ? 29.741 30.595 9.671 1.00 11.20 294 PHE X N 1
ATOM 2276 C CA . PHE A 1 291 ? 29.022 30.329 8.435 1.00 11.11 294 PHE X CA 1
ATOM 2277 C C . PHE A 1 291 ? 28.980 31.549 7.524 1.00 10.28 294 PHE X C 1
ATOM 2278 O O . PHE A 1 291 ? 29.117 32.675 7.993 1.00 12.04 294 PHE X O 1
ATOM 2286 N N . LYS A 1 292 ? 28.790 31.294 6.233 1.00 11.16 295 LYS X N 1
ATOM 2287 C CA . LYS A 1 292 ? 28.568 32.345 5.236 1.00 10.84 295 LYS X CA 1
ATOM 2288 C C . LYS A 1 292 ? 27.129 32.797 5.291 1.00 11.35 295 LYS X C 1
ATOM 2289 O O . LYS A 1 292 ? 26.254 31.970 5.266 1.00 10.79 295 LYS X O 1
ATOM 2295 N N . GLU A 1 293 ? 26.932 34.106 5.317 1.00 11.08 296 GLU X N 1
ATOM 2296 C CA . GLU A 1 293 ? 25.604 34.740 5.334 1.00 11.35 296 GLU X CA 1
ATOM 2297 C C . GLU A 1 293 ? 25.245 35.291 3.965 1.00 10.66 296 GLU X C 1
ATOM 2298 O O . GLU A 1 293 ? 26.086 35.815 3.243 1.00 10.56 296 GLU X O 1
ATOM 2304 N N . ASP A 1 294 ? 23.972 35.194 3.599 1.00 8.82 297 ASP X N 1
ATOM 2305 C CA . ASP A 1 294 ? 23.511 35.826 2.410 1.00 8.85 297 ASP X CA 1
ATOM 2306 C C . ASP A 1 294 ? 23.764 37.341 2.548 1.00 8.61 297 ASP X C 1
ATOM 2307 O O . ASP A 1 294 ? 23.473 37.957 3.615 1.00 9.96 297 ASP X O 1
ATOM 2312 N N . GLN A 1 295 ? 24.338 37.903 1.493 1.00 10.34 298 GLN X N 1
ATOM 2313 C CA . GLN A 1 295 ? 24.653 39.334 1.461 1.00 10.69 298 GLN X CA 1
ATOM 2314 C C . GLN A 1 295 ? 23.509 40.244 1.044 1.00 10.62 298 GLN X C 1
ATOM 2315 O O . GLN A 1 295 ? 23.640 41.478 1.090 1.00 12.90 298 GLN X O 1
ATOM 2321 N N . ILE A 1 296 ? 22.382 39.666 0.641 1.00 11.77 299 ILE X N 1
ATOM 2322 C CA . ILE A 1 296 ? 21.285 40.489 0.164 1.00 11.37 299 ILE X CA 1
ATOM 2323 C C . ILE A 1 296 ? 20.813 41.427 1.284 1.00 11.34 299 ILE X C 1
ATOM 2324 O O . ILE A 1 296 ? 20.716 41.012 2.451 1.00 11.74 299 ILE X O 1
ATOM 2329 N N . PRO A 1 297 ? 20.493 42.686 0.968 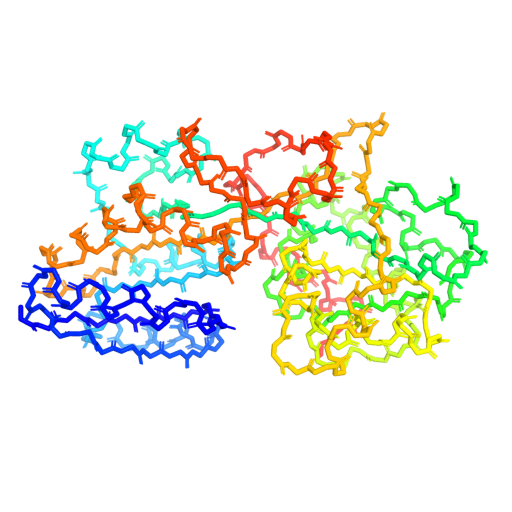1.00 11.42 300 PRO X N 1
ATOM 2330 C CA . PRO A 1 297 ? 19.917 43.536 1.987 1.00 10.56 300 PRO X CA 1
ATOM 2331 C C . PRO A 1 297 ? 18.570 43.004 2.414 1.00 10.22 300 PRO X C 1
ATOM 2332 O O . PRO A 1 297 ? 17.776 42.610 1.569 1.00 9.99 300 PRO X O 1
ATOM 2336 N N . VAL A 1 298 ? 18.312 43.031 3.704 1.00 10.13 301 VAL X N 1
ATOM 2337 C CA . VAL A 1 298 ? 17.024 42.515 4.209 1.00 9.70 301 VAL X CA 1
ATOM 2338 C C . VAL A 1 298 ? 15.875 43.344 3.678 1.00 9.73 301 VAL X C 1
ATOM 2339 O O . VAL A 1 298 ? 14.776 42.808 3.471 1.00 10.04 301 VAL X O 1
ATOM 2343 N N . SER A 1 299 ? 16.102 44.643 3.446 1.00 10.89 302 SER X N 1
ATOM 2344 C CA . SER A 1 299 ? 15.066 45.466 2.803 1.00 11.34 302 SER X CA 1
ATOM 2345 C C . SER A 1 299 ? 14.635 44.945 1.410 1.00 10.77 302 SER X C 1
ATOM 2346 O O . SER A 1 299 ? 13.439 44.999 1.071 1.00 11.91 302 SER X O 1
ATOM 2349 N N . LYS A 1 300 ? 15.581 44.457 0.629 1.00 11.46 303 LYS X N 1
ATOM 2350 C CA . LYS A 1 300 ? 15.309 43.889 -0.698 1.00 11.76 303 LYS X CA 1
ATOM 2351 C C . LYS A 1 300 ? 14.494 42.584 -0.608 1.00 10.48 303 LYS X C 1
ATOM 2352 O O . LYS A 1 300 ? 13.573 42.368 -1.404 1.00 12.14 303 LYS X O 1
ATOM 2358 N N . ILE A 1 301 ? 14.806 41.733 0.356 1.00 9.98 304 ILE X N 1
ATOM 2359 C CA . ILE A 1 301 ? 13.977 40.542 0.621 1.00 9.99 304 ILE X CA 1
ATOM 2360 C C . ILE A 1 301 ? 12.524 40.962 0.804 1.00 10.71 304 ILE X C 1
ATOM 2361 O O . ILE A 1 301 ? 11.622 40.435 0.162 1.00 9.53 304 ILE X O 1
ATOM 2366 N N . ALA A 1 302 ? 12.330 41.936 1.687 1.00 11.65 305 ALA X N 1
ATOM 2367 C CA . ALA A 1 302 ? 10.993 42.359 2.102 1.00 11.83 305 ALA X CA 1
ATOM 2368 C C . ALA A 1 302 ? 10.165 42.994 0.977 1.00 11.80 305 ALA X C 1
ATOM 2369 O O . ALA A 1 302 ? 8.925 43.075 1.072 1.00 12.53 305 ALA X O 1
ATOM 2371 N N . GLU A 1 303 ? 10.823 43.465 -0.077 1.00 11.25 306 GLU X N 1
ATOM 2372 C CA . GLU A 1 303 ? 10.129 43.931 -1.278 1.00 11.87 306 GLU X CA 1
ATOM 2373 C C . GLU A 1 303 ? 9.294 42.846 -1.957 1.00 11.62 306 GLU X C 1
ATOM 2374 O O . GLU A 1 303 ? 8.453 43.156 -2.831 1.00 12.57 306 GLU X O 1
ATOM 2380 N N . ASN A 1 304 ? 9.534 41.591 -1.599 1.00 10.46 307 ASN X N 1
ATOM 2381 C CA . ASN A 1 304 ? 8.857 40.477 -2.218 1.00 10.61 307 ASN X CA 1
ATOM 2382 C C . ASN A 1 304 ? 7.815 39.790 -1.343 1.00 10.37 307 ASN X C 1
ATOM 2383 O O . ASN A 1 304 ? 7.343 38.688 -1.660 1.00 11.12 307 ASN X O 1
ATOM 2388 N N . ILE A 1 305 ? 7.425 40.452 -0.268 1.00 10.53 308 ILE X N 1
ATOM 2389 C CA . ILE A 1 305 ? 6.564 39.817 0.699 1.00 10.79 308 ILE X CA 1
ATOM 2390 C C . ILE A 1 305 ? 5.152 39.568 0.161 1.00 10.73 308 ILE X C 1
ATOM 2391 O O . ILE A 1 305 ? 4.582 38.519 0.448 1.00 10.98 308 ILE X O 1
ATOM 2396 N N . LYS A 1 306 ? 4.606 40.507 -0.607 1.00 11.30 309 LYS X N 1
ATOM 2397 C CA . LYS A 1 306 ? 3.233 40.325 -1.101 1.00 11.13 309 LYS X CA 1
ATOM 2398 C C . LYS A 1 306 ? 3.144 39.098 -2.002 1.00 11.24 309 LYS X C 1
ATOM 2399 O O . LYS A 1 306 ? 2.195 38.323 -1.927 1.00 11.32 309 LYS X O 1
ATOM 2405 N N . GLU A 1 307 ? 4.125 38.933 -2.880 1.00 10.70 310 GLU X N 1
ATOM 2406 C CA . GLU A 1 307 ? 4.145 37.818 -3.807 1.00 10.01 310 GLU X CA 1
ATOM 2407 C C . GLU A 1 307 ? 4.387 36.487 -3.080 1.00 10.79 310 GLU X C 1
ATOM 2408 O O . GLU A 1 307 ? 3.814 35.471 -3.414 1.00 10.55 310 GLU X O 1
ATOM 2414 N N . ALA A 1 308 ? 5.224 36.494 -2.034 1.00 10.11 311 ALA X N 1
ATOM 2415 C CA . ALA A 1 308 ? 5.421 35.297 -1.227 1.00 10.12 311 ALA X CA 1
ATOM 2416 C C . ALA A 1 308 ? 4.110 34.804 -0.638 1.00 8.89 311 ALA X C 1
ATOM 2417 O O . ALA A 1 308 ? 3.842 33.615 -0.672 1.00 10.30 311 ALA X O 1
ATOM 2419 N N . VAL A 1 309 ? 3.310 35.698 -0.079 1.00 10.29 312 VAL X N 1
ATOM 2420 C CA . VAL A 1 309 ? 2.004 35.339 0.456 1.00 10.76 312 VAL X CA 1
ATOM 2421 C C . VAL A 1 309 ? 1.147 34.641 -0.620 1.00 11.15 312 VAL X C 1
ATOM 2422 O O . VAL A 1 309 ? 0.576 33.582 -0.403 1.00 11.12 312 VAL X O 1
ATOM 2426 N N . LYS A 1 310 ? 1.106 35.249 -1.796 1.00 10.93 313 LYS X N 1
ATOM 2427 C CA . LYS A 1 310 ? 0.290 34.729 -2.901 1.00 11.65 313 LYS X CA 1
ATOM 2428 C C . LYS A 1 310 ? 0.779 33.366 -3.359 1.00 11.26 313 LYS X C 1
ATOM 2429 O O . LYS A 1 310 ? -0.011 32.490 -3.646 1.00 11.47 313 LYS X O 1
ATOM 2435 N N . ILE A 1 311 ? 2.092 33.179 -3.421 1.00 10.10 314 ILE X N 1
ATOM 2436 C CA . ILE A 1 311 ? 2.611 31.888 -3.791 1.00 10.78 314 ILE X CA 1
ATOM 2437 C C . ILE A 1 311 ? 2.285 30.808 -2.807 1.00 10.88 314 ILE X C 1
ATOM 2438 O O . ILE A 1 311 ? 1.850 29.718 -3.215 1.00 11.37 314 ILE X O 1
ATOM 2443 N N . TYR A 1 312 ? 2.450 31.053 -1.504 1.00 10.25 315 TYR X N 1
ATOM 2444 C CA . TYR A 1 312 ? 2.111 30.032 -0.564 1.00 10.61 315 TYR X CA 1
ATOM 2445 C C . TYR A 1 312 ? 0.598 29.705 -0.678 1.00 13.09 315 TYR X C 1
ATOM 2446 O O . TYR A 1 312 ? 0.234 28.529 -0.577 1.00 13.35 315 TYR X O 1
ATOM 2455 N N . ASP A 1 313 ? -0.235 30.728 -0.832 1.00 14.72 316 ASP X N 1
ATOM 2456 C CA . ASP A 1 313 ? -1.701 30.564 -0.897 1.00 16.85 316 ASP X CA 1
ATOM 2457 C C . ASP A 1 313 ? -2.024 29.693 -2.134 1.00 18.02 316 ASP X C 1
ATOM 2458 O O . ASP A 1 313 ? -2.851 28.785 -2.056 1.00 18.56 316 ASP X O 1
ATOM 2463 N N . GLU A 1 314 ? -1.341 29.958 -3.252 1.00 17.85 317 GLU X N 1
ATOM 2464 C CA . GLU A 1 314 ? -1.569 29.305 -4.555 1.00 19.12 317 GLU X CA 1
ATOM 2465 C C . GLU A 1 314 ? -1.254 27.833 -4.560 1.00 18.45 317 GLU X C 1
ATOM 2466 O O . GLU A 1 314 ? -1.996 27.064 -5.173 1.00 19.66 317 GLU X O 1
ATOM 2472 N N . VAL A 1 315 ? -0.176 27.429 -3.874 1.00 16.11 318 VAL X N 1
ATOM 2473 C CA . VAL A 1 315 ? 0.229 26.032 -3.866 1.00 16.07 318 VAL X CA 1
ATOM 2474 C C . VAL A 1 315 ? -0.510 25.178 -2.814 1.00 15.67 318 VAL X C 1
ATOM 2475 O O . VAL A 1 315 ? -0.363 23.971 -2.812 1.00 16.87 318 VAL X O 1
ATOM 2479 N N . GLY A 1 316 ? -1.301 25.795 -1.947 1.00 16.48 319 GLY X N 1
ATOM 2480 C CA . GLY A 1 316 ? -2.151 25.060 -1.031 1.00 18.25 319 GLY X CA 1
ATOM 2481 C C . GLY A 1 316 ? -1.770 25.053 0.433 1.00 19.58 319 GLY X C 1
ATOM 2482 O O . GLY A 1 316 ? -2.245 24.204 1.181 1.00 20.13 319 GLY X O 1
ATOM 2483 N N . PHE A 1 317 ? -0.884 25.948 0.865 1.00 20.62 320 PHE X N 1
ATOM 2484 C CA . PHE A 1 317 ? -0.739 26.158 2.327 1.00 22.04 320 PHE X CA 1
ATOM 2485 C C . PHE A 1 317 ? -1.930 26.858 2.975 1.00 24.52 320 PHE X C 1
ATOM 2486 O O . PHE A 1 317 ? -2.840 27.374 2.290 1.00 24.97 320 PHE X O 1
ATOM 2494 N N . ARG A 1 318 ? -1.915 26.817 4.314 1.00 27.95 321 ARG X N 1
ATOM 2495 C CA . ARG A 1 318 ? -2.385 27.863 5.236 1.00 31.45 321 ARG X CA 1
ATOM 2496 C C . ARG A 1 318 ? -3.497 27.406 6.152 1.00 33.39 321 ARG X C 1
ATOM 2497 O O . ARG A 1 318 ? -3.291 27.531 7.343 1.00 33.85 321 ARG X O 1
#

B-factor: mean 15.47, std 8.17, range [5.62, 49.88]

Foldseek 3Di:
DEAEEEEQDDDPLVVVLQVVLCVVPVYHYDYHYDHLVVVLVVLLVCPLVDQHFKYWYQFDLSQVVSVVSVWFDADDDPLQPVFFDPLQADPRRFKGFLFKWFWFKKFFPVDDDDCVQVAALLSLLDPVQALAEAEAFCVHRVNLLVLLVCCLPPNDVSSLSSLLSNVRRHNDAHDDHQLVRLVCRLVVSHGIYTHIDLLLVCQCPDPPVVSVSSSVRIATRFHDQVHQTTDMTGTMMGTTPSHPPNVSSNVSRSSSLDQVNQQSCQQVRVTGGSGPPHDHHPSNVVNDDIHHHPDRSVSSSVRSVVSVVSNVVSDTD

Solvent-accessible surface area: 14094 Å² total; per-residue (Å²): 122,87,0,21,0,6,0,12,4,62,11,125,12,12,104,77,2,16,124,52,1,39,134,156,48,66,16,115,5,54,55,43,95,34,141,5,69,88,0,15,133,98,4,51,140,51,29,100,134,4,81,0,0,0,0,7,0,5,1,0,0,3,0,14,46,0,46,114,104,34,18,3,20,79,2,89,7,187,68,0,61,132,55,1,52,70,113,7,50,8,184,68,79,31,4,1,0,0,0,38,1,0,3,0,0,0,38,15,106,115,72,163,40,104,51,54,125,0,92,34,5,90,8,0,24,84,90,107,15,127,38,40,0,2,2,51,33,3,55,10,37,6,0,25,0,0,0,0,2,3,13,20,54,70,31,66,174,53,0,95,59,2,0,132,10,0,53,97,3,23,34,37,129,50,152,51,15,2,98,71,0,0,165,17,1,78,74,65,94,8,96,2,0,0,0,2,1,0,5,5,0,34,5,67,67,30,201,71,98,148,42,39,88,11,0,67,3,6,7,36,15,23,0,6,58,119,72,60,0,0,3,10,5,0,0,0,0,0,3,1,125,9,4,184,49,68,95,8,0,81,93,2,0,58,19,7,0,18,75,100,0,0,66,18,0,0,57,48,1,23,1,22,14,10,16,157,93,20,121,52,8,128,24,1,92,124,19,34,142,40,100,57,19,156,28,60,6,50,87,2,5,141,29,12,161,65,0,53,129,7,4,72,110,25,52,16,196